Protein AF-A0A932GL85-F1 (afdb_monomer)

Solvent-accessible surface area (backbone atoms only — not comparable to full-atom values): 13018 Å² total; per-residue (Å²): 138,85,81,91,88,81,91,79,77,93,78,80,86,86,80,79,87,75,84,72,85,78,84,83,85,49,62,69,60,26,51,47,44,51,51,22,20,52,46,26,41,51,48,38,70,43,93,70,14,50,62,29,38,40,52,25,47,21,70,72,70,80,44,55,58,66,54,56,54,48,51,32,70,74,68,71,51,52,66,14,53,50,39,41,35,49,25,48,19,59,61,33,73,58,80,43,50,56,68,57,50,47,49,43,45,73,75,69,40,51,72,29,50,44,52,49,51,38,33,75,71,70,60,35,61,81,76,42,55,58,56,27,42,49,49,21,39,45,35,29,53,48,17,51,51,48,50,51,54,56,54,58,60,68,64,74,77,78,84,88,87,85,84,80,90,89,85,87,84,88,79,90,84,86,87,86,83,88,88,84,88,88,88,87,81,88,81,86,86,84,85,89,83,81,81,91,81,86,86,83,87,80,90,79,135

pLDDT: mean 75.99, std 21.66, range [36.88, 97.25]

Secondary structure (DSSP, 8-state):
-----------------------SSSHHHHHHHHHHHHHHHHHTTSTTHHHHHHHHHHHHHT--HHHHHHHHHHH---HHHHHHHHHHHHHTTTSS-HHHHHHHHHTT--HHHHHHHHHHTTSS-GGGHHHHHHHHHHHHHHHHHHHHHHHHHHHTTSSS---------------------------------------------

Nearest PDB structures (foldseek):
  7m5c-assembly4_G  TM=2.472E-01  e=3.581E+00  Homo sapiens
  8snb-assembly1_6Q  TM=1.941E-01  e=4.607E+00  Strongylocentrotus purpuratus

Structure (mmCIF, N/CA/C/O backbone):
data_AF-A0A932GL85-F1
#
_entry.id   AF-A0A932GL85-F1
#
loop_
_atom_site.group_PDB
_atom_site.id
_atom_site.type_symbol
_atom_site.label_atom_id
_atom_site.label_alt_id
_atom_site.label_comp_id
_atom_site.label_asym_id
_atom_site.label_entity_id
_atom_site.label_seq_id
_atom_site.pdbx_PDB_ins_code
_atom_site.Cartn_x
_atom_site.Cartn_y
_atom_site.Cartn_z
_atom_site.occupancy
_atom_site.B_iso_or_equiv
_atom_site.auth_seq_id
_atom_site.auth_comp_id
_atom_site.auth_asym_id
_atom_site.auth_atom_id
_atom_site.pdbx_PDB_model_num
ATOM 1 N N . MET A 1 1 ? 15.268 -30.803 33.661 1.00 39.94 1 MET A N 1
ATOM 2 C CA . MET A 1 1 ? 15.709 -29.953 32.544 1.00 39.94 1 MET A CA 1
ATOM 3 C C . MET A 1 1 ? 14.474 -29.662 31.706 1.00 39.94 1 MET A C 1
ATOM 5 O O . MET A 1 1 ? 13.839 -30.603 31.254 1.00 39.94 1 MET A O 1
ATOM 9 N N . ASP A 1 2 ? 14.116 -28.374 31.688 1.00 42.31 2 ASP A N 1
ATOM 10 C CA . ASP A 1 2 ? 13.272 -27.649 30.721 1.00 42.31 2 ASP A CA 1
ATOM 11 C C . ASP A 1 2 ? 11.727 -27.726 30.787 1.00 42.31 2 ASP A C 1
ATOM 13 O O . ASP A 1 2 ? 11.045 -28.544 30.181 1.00 42.31 2 ASP A O 1
ATOM 17 N N . PHE A 1 3 ? 11.225 -26.787 31.598 1.00 42.12 3 PHE A N 1
ATOM 18 C CA . PHE A 1 3 ? 10.062 -25.896 31.485 1.00 42.12 3 PHE A CA 1
ATOM 19 C C . PHE A 1 3 ? 9.143 -25.930 30.236 1.00 42.12 3 PHE A C 1
ATOM 21 O O . PHE A 1 3 ? 9.565 -25.703 29.112 1.00 42.12 3 PHE A O 1
ATOM 28 N N . PHE A 1 4 ? 7.834 -26.017 30.522 1.00 47.50 4 PHE A N 1
ATOM 29 C CA . PHE A 1 4 ? 6.808 -24.987 30.245 1.00 47.50 4 PHE A CA 1
ATOM 30 C C . PHE A 1 4 ? 6.721 -24.380 28.826 1.00 47.50 4 PHE A C 1
ATOM 32 O O . PHE A 1 4 ? 7.517 -23.521 28.475 1.00 47.50 4 PHE A O 1
ATOM 39 N N . THR A 1 5 ? 5.661 -24.729 28.079 1.00 50.47 5 THR A N 1
ATOM 40 C CA . THR A 1 5 ? 4.716 -23.851 27.328 1.00 50.47 5 THR A CA 1
ATOM 41 C C . THR A 1 5 ? 3.769 -24.799 26.570 1.00 50.47 5 THR A C 1
ATOM 43 O O . THR A 1 5 ? 4.221 -25.639 25.810 1.00 50.47 5 THR A O 1
ATOM 46 N N . GLY A 1 6 ? 2.450 -24.814 26.721 1.00 39.78 6 GLY A N 1
ATOM 47 C CA . GLY A 1 6 ? 1.550 -23.770 27.181 1.00 39.78 6 GLY A CA 1
ATOM 48 C C . GLY A 1 6 ? 0.335 -23.766 26.255 1.00 39.78 6 GLY A C 1
ATOM 49 O O . GLY A 1 6 ? 0.294 -23.047 25.267 1.00 39.78 6 GLY A O 1
ATOM 50 N N . GLN A 1 7 ? -0.625 -24.630 26.572 1.00 48.03 7 GLN A N 1
ATOM 51 C CA . GLN A 1 7 ? -2.064 -24.438 26.401 1.00 48.03 7 GLN A CA 1
ATOM 52 C C . GLN A 1 7 ? -2.508 -23.041 25.925 1.00 48.03 7 GLN A C 1
ATOM 54 O O . GLN A 1 7 ? -2.466 -22.094 26.703 1.00 48.03 7 GLN A O 1
ATOM 59 N N . ARG A 1 8 ? -3.063 -22.963 24.708 1.00 41.88 8 ARG A N 1
ATOM 60 C CA . ARG A 1 8 ? -4.181 -22.072 24.321 1.00 41.88 8 ARG A CA 1
ATOM 61 C C . ARG A 1 8 ? -4.994 -22.801 23.241 1.00 41.88 8 ARG A C 1
ATOM 63 O O . ARG A 1 8 ? -4.632 -22.797 22.076 1.00 41.88 8 ARG A O 1
ATOM 70 N N . MET A 1 9 ? -5.830 -23.755 23.645 1.00 46.12 9 MET A N 1
ATOM 71 C CA . MET A 1 9 ? -7.291 -23.607 23.718 1.00 46.12 9 MET A CA 1
ATOM 72 C C . MET A 1 9 ? -7.954 -23.067 22.443 1.00 46.12 9 MET A C 1
ATOM 74 O O . MET A 1 9 ? -7.866 -21.888 22.117 1.00 46.12 9 MET A O 1
ATOM 78 N N . LEU A 1 10 ? -8.700 -23.979 21.816 1.00 48.03 10 LEU A N 1
ATOM 79 C CA . LEU A 1 10 ? -9.894 -23.746 21.012 1.00 48.03 10 LEU A CA 1
ATOM 80 C C . LEU A 1 10 ? -10.786 -22.639 21.606 1.00 48.03 10 LEU A C 1
ATOM 82 O O . LEU A 1 10 ? -11.272 -22.766 22.727 1.00 48.03 10 LEU A O 1
ATOM 86 N N . ILE A 1 11 ? -11.066 -21.617 20.800 1.00 50.72 11 ILE A N 1
ATOM 87 C CA . ILE A 1 11 ? -12.267 -20.774 20.853 1.00 50.72 11 ILE A CA 1
ATOM 88 C C . ILE A 1 11 ? -12.715 -20.735 19.381 1.00 50.72 11 ILE A C 1
ATOM 90 O O . ILE A 1 11 ? -11.955 -20.295 18.531 1.00 50.72 11 ILE A O 1
ATOM 94 N N . GLY A 1 12 ? -13.826 -21.317 18.938 1.00 38.69 12 GLY A N 1
ATOM 95 C CA . GLY A 1 12 ? -15.117 -21.410 19.599 1.00 38.69 12 GLY A CA 1
ATOM 96 C C . GLY A 1 12 ? -16.019 -20.298 19.070 1.00 38.69 12 GLY A C 1
ATOM 97 O O . GLY A 1 12 ? -16.086 -19.244 19.677 1.00 38.69 12 GLY A O 1
ATOM 98 N N . LEU A 1 13 ? -16.659 -20.574 17.929 1.00 48.88 13 LEU A N 1
ATOM 99 C CA . LEU A 1 13 ? -17.977 -20.104 17.486 1.00 48.88 13 LEU A CA 1
ATOM 100 C C . LEU A 1 13 ? -18.375 -18.627 17.713 1.00 48.88 13 LEU A C 1
ATOM 102 O O . LEU A 1 13 ? -18.638 -18.195 18.830 1.00 48.88 13 LEU A O 1
ATOM 106 N N . GLY A 1 14 ? -18.674 -17.947 16.603 1.00 37.62 14 GLY A N 1
ATOM 107 C CA . GLY A 1 14 ? -19.763 -16.970 16.561 1.00 37.62 14 GLY A CA 1
ATOM 108 C C . GLY A 1 14 ? -19.344 -15.538 16.268 1.00 37.62 14 GLY A C 1
ATOM 109 O O . GLY A 1 14 ? -19.127 -14.749 17.177 1.00 37.62 14 GLY A O 1
ATOM 110 N N . LEU A 1 15 ? -19.385 -15.165 14.990 1.00 39.25 15 LEU A N 1
ATOM 111 C CA . LEU A 1 15 ? -19.810 -13.820 14.615 1.00 39.25 15 LEU A CA 1
ATOM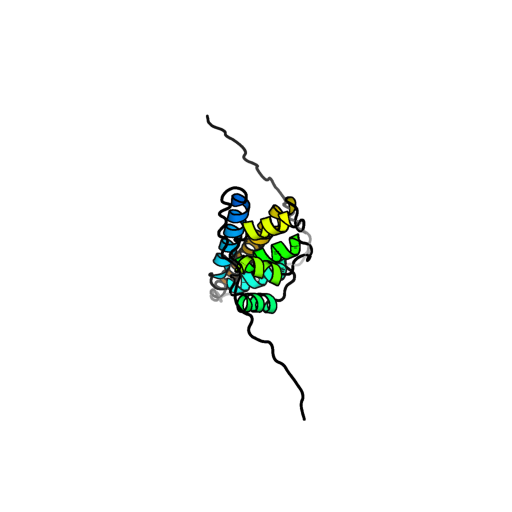 112 C C . LEU A 1 15 ? -20.549 -13.888 13.280 1.00 39.25 15 LEU A C 1
ATOM 114 O O . LEU A 1 15 ? -19.974 -13.930 12.198 1.00 39.25 15 LEU A O 1
ATOM 118 N N . LEU A 1 16 ? -21.862 -14.037 13.448 1.00 36.88 16 LEU A N 1
ATOM 119 C CA . LEU A 1 16 ? -22.942 -13.491 12.640 1.00 36.88 16 LEU A CA 1
ATOM 120 C C . LEU A 1 16 ? -22.466 -12.745 11.382 1.00 36.88 16 LEU A C 1
ATOM 122 O O . LEU A 1 16 ? -21.988 -11.613 11.456 1.00 36.88 16 LEU A O 1
ATOM 126 N N . ALA A 1 17 ? -22.666 -13.370 10.224 1.00 47.00 17 ALA A N 1
ATOM 127 C CA . ALA A 1 17 ? -22.627 -12.691 8.940 1.00 47.00 17 ALA A CA 1
ATOM 128 C C . ALA A 1 17 ? -23.782 -11.679 8.886 1.00 47.00 17 ALA A C 1
ATOM 130 O O . ALA A 1 17 ? -24.873 -11.982 8.407 1.00 47.00 17 ALA A O 1
ATOM 131 N N . LEU A 1 18 ? -23.555 -10.471 9.404 1.00 39.56 18 LEU A N 1
ATOM 132 C CA . LEU A 1 18 ? -24.419 -9.337 9.123 1.00 39.56 18 LEU A CA 1
ATOM 133 C C . LEU A 1 18 ? -23.980 -8.740 7.786 1.00 39.56 18 LEU A C 1
ATOM 135 O O . LEU A 1 18 ? -23.217 -7.780 7.716 1.00 39.56 18 LEU A O 1
ATOM 139 N N . ALA A 1 19 ? -24.471 -9.352 6.710 1.00 48.25 19 ALA A N 1
ATOM 140 C CA . ALA A 1 19 ? -24.487 -8.756 5.386 1.00 48.25 19 ALA A CA 1
ATOM 141 C C . ALA A 1 19 ? -25.456 -7.560 5.397 1.00 48.25 19 ALA A C 1
ATOM 143 O O . ALA A 1 19 ? -26.612 -7.670 4.997 1.00 48.25 19 ALA A O 1
ATOM 144 N N . ALA A 1 20 ? -24.993 -6.413 5.893 1.00 42.03 20 ALA A N 1
ATOM 145 C CA . ALA A 1 20 ? -25.665 -5.139 5.691 1.00 42.03 20 ALA A CA 1
ATOM 146 C C . ALA A 1 20 ? -25.094 -4.496 4.425 1.00 42.03 20 ALA A C 1
ATOM 148 O O . ALA A 1 20 ? -24.015 -3.902 4.420 1.00 42.03 20 ALA A O 1
ATOM 149 N N . ALA A 1 21 ? -25.831 -4.660 3.329 1.00 44.06 21 ALA A N 1
ATOM 150 C CA . ALA A 1 21 ? -25.641 -3.915 2.101 1.00 44.06 21 ALA A CA 1
ATOM 151 C C . ALA A 1 21 ? -25.763 -2.406 2.382 1.00 44.06 21 ALA A C 1
ATOM 153 O O . ALA A 1 21 ? -26.860 -1.864 2.459 1.00 44.06 21 ALA A O 1
ATOM 154 N N . LEU A 1 22 ? -24.625 -1.725 2.508 1.00 43.69 22 LEU A N 1
ATOM 155 C CA . LEU A 1 22 ? -24.514 -0.275 2.348 1.00 43.69 22 LEU A CA 1
ATOM 156 C C . LEU A 1 22 ? -23.859 -0.000 0.993 1.00 43.69 22 LEU A C 1
ATOM 158 O O . LEU A 1 22 ? -22.712 0.429 0.890 1.00 43.69 22 LEU A O 1
ATOM 162 N N . ALA A 1 23 ? -24.603 -0.307 -0.068 1.00 51.81 23 ALA A N 1
ATOM 163 C CA . ALA A 1 23 ? -24.339 0.252 -1.382 1.00 51.81 23 ALA A CA 1
ATOM 164 C C . ALA A 1 23 ? -24.808 1.713 -1.354 1.00 51.81 23 ALA A C 1
ATOM 166 O O . ALA A 1 23 ? -25.998 1.968 -1.185 1.00 51.81 23 ALA A O 1
ATOM 167 N N . GLY A 1 24 ? -23.889 2.674 -1.486 1.00 48.25 24 GLY A N 1
ATOM 168 C CA . GLY A 1 24 ? -24.315 4.037 -1.809 1.00 48.25 24 GLY A CA 1
ATOM 169 C C . GLY A 1 24 ? -23.313 5.177 -1.646 1.00 48.25 24 GLY A C 1
ATOM 170 O O . GLY A 1 24 ? -23.340 6.078 -2.471 1.00 48.25 24 GLY A O 1
ATOM 171 N N . ALA A 1 25 ? -22.424 5.182 -0.645 1.00 45.94 25 ALA A N 1
ATOM 172 C CA . ALA A 1 25 ? -21.720 6.432 -0.287 1.00 45.94 25 ALA A CA 1
ATOM 173 C C . ALA A 1 25 ? -20.177 6.409 -0.375 1.00 45.94 25 ALA A C 1
ATOM 175 O O . ALA A 1 25 ? -19.555 7.464 -0.319 1.00 45.94 25 ALA A O 1
ATOM 176 N N . GLY A 1 26 ? -19.544 5.242 -0.559 1.00 53.00 26 GLY A N 1
ATOM 177 C CA . GLY A 1 26 ? -18.073 5.099 -0.587 1.00 53.00 26 GLY A CA 1
ATOM 178 C C . GLY A 1 26 ? -17.460 4.732 -1.948 1.00 53.00 26 GLY A C 1
ATOM 179 O O . GLY A 1 26 ? -16.270 4.430 -2.027 1.00 53.00 26 GLY A O 1
ATOM 180 N N . GLU A 1 27 ? -18.257 4.708 -3.019 1.00 66.00 27 GLU A N 1
ATOM 181 C CA . GLU A 1 27 ? -17.856 4.142 -4.314 1.00 66.00 27 GLU A CA 1
ATOM 182 C C . GLU A 1 27 ? -16.641 4.781 -5.007 1.00 66.00 27 GLU A C 1
ATOM 184 O O . GLU A 1 27 ? -15.828 4.016 -5.530 1.00 66.00 27 GLU A O 1
ATOM 189 N N . PRO A 1 28 ? -16.453 6.116 -5.054 1.00 80.12 28 PRO A N 1
ATOM 190 C CA . PRO A 1 28 ? -15.341 6.675 -5.819 1.00 80.12 28 PRO A CA 1
ATOM 191 C C . PRO A 1 28 ? -13.996 6.281 -5.205 1.00 80.12 28 PRO A C 1
ATOM 193 O O . PRO A 1 28 ? -13.167 5.694 -5.892 1.00 80.12 28 PRO A O 1
ATOM 196 N N . VAL A 1 29 ? -13.819 6.477 -3.895 1.00 84.25 29 VAL A N 1
ATOM 197 C CA . VAL A 1 29 ? -12.577 6.117 -3.192 1.00 84.25 29 VAL A CA 1
ATOM 198 C C . VAL A 1 29 ? -12.324 4.611 -3.251 1.00 84.25 29 VAL A C 1
ATOM 200 O O . VAL A 1 29 ? -11.200 4.187 -3.508 1.00 84.25 29 VAL A O 1
ATOM 203 N N . ALA A 1 30 ? -13.363 3.785 -3.088 1.00 87.06 30 ALA A N 1
ATOM 204 C CA . ALA A 1 30 ? -13.227 2.335 -3.209 1.00 87.06 30 ALA A CA 1
ATOM 205 C C . ALA A 1 30 ? -12.707 1.918 -4.594 1.00 87.06 30 ALA A C 1
ATOM 207 O O . ALA A 1 30 ? -11.775 1.118 -4.687 1.00 87.06 30 ALA A O 1
ATOM 208 N N . ARG A 1 31 ? -13.282 2.476 -5.668 1.00 89.12 31 ARG A N 1
ATOM 209 C CA . ARG A 1 31 ? -12.850 2.204 -7.045 1.00 89.12 31 ARG A CA 1
ATOM 210 C C . ARG A 1 31 ? -11.438 2.713 -7.299 1.00 89.12 31 ARG A C 1
ATOM 212 O O . ARG A 1 31 ? -10.670 2.035 -7.971 1.00 89.12 31 ARG A O 1
ATOM 219 N N . GLU A 1 32 ? -11.081 3.875 -6.761 1.00 91.81 32 GLU A N 1
ATOM 220 C CA . GLU A 1 32 ? -9.747 4.441 -6.935 1.00 91.81 32 GLU A CA 1
ATOM 221 C C . GLU A 1 32 ? -8.662 3.633 -6.227 1.00 91.81 32 GLU A C 1
ATOM 223 O O . GLU A 1 32 ? -7.619 3.375 -6.830 1.00 91.81 32 GLU A O 1
ATOM 228 N N . LEU A 1 33 ? -8.917 3.190 -4.995 1.00 92.12 33 LEU A N 1
ATOM 229 C CA . LEU A 1 33 ? -8.026 2.285 -4.271 1.00 92.12 33 LEU A CA 1
ATOM 230 C C . LEU A 1 33 ? -7.915 0.949 -5.003 1.00 92.12 33 LEU A C 1
ATOM 232 O O . LEU A 1 33 ? -6.812 0.473 -5.248 1.00 92.12 33 LEU A O 1
ATOM 236 N N . GLN A 1 34 ? -9.037 0.378 -5.443 1.00 92.75 34 GLN A N 1
ATOM 237 C CA . GLN A 1 34 ? -9.024 -0.870 -6.203 1.00 92.75 34 GLN A CA 1
ATOM 238 C C . GLN A 1 34 ? -8.237 -0.741 -7.516 1.00 92.75 34 GLN A C 1
ATOM 240 O O . GLN A 1 34 ? -7.469 -1.638 -7.860 1.00 92.75 34 GLN A O 1
ATOM 245 N N . ALA A 1 35 ? -8.396 0.370 -8.237 1.00 92.56 35 ALA A N 1
ATOM 246 C CA . ALA A 1 35 ? -7.645 0.649 -9.456 1.00 92.56 35 ALA A CA 1
ATOM 247 C C . ALA A 1 35 ? -6.145 0.822 -9.172 1.00 92.56 35 ALA A C 1
ATOM 249 O O . ALA A 1 35 ? -5.319 0.303 -9.920 1.00 92.56 35 ALA A O 1
ATOM 250 N N . ALA A 1 36 ? -5.787 1.497 -8.076 1.00 92.75 36 ALA A N 1
ATOM 251 C CA . ALA A 1 36 ? -4.398 1.634 -7.651 1.00 92.75 36 ALA A CA 1
ATOM 252 C C . ALA A 1 36 ? -3.775 0.270 -7.310 1.00 92.75 36 ALA A C 1
ATOM 254 O O . ALA A 1 36 ? -2.704 -0.052 -7.822 1.00 92.75 36 ALA A O 1
ATOM 255 N N . ALA A 1 37 ? -4.468 -0.573 -6.535 1.00 93.69 37 ALA A N 1
ATOM 256 C CA . ALA A 1 37 ? -4.001 -1.930 -6.249 1.00 93.69 37 ALA A CA 1
ATOM 257 C C . ALA A 1 37 ? -3.851 -2.768 -7.521 1.00 93.69 37 ALA A C 1
ATOM 259 O O . ALA A 1 37 ? -2.850 -3.463 -7.687 1.00 93.69 37 ALA A O 1
ATOM 260 N N . ALA A 1 38 ? -4.818 -2.690 -8.438 1.00 94.56 38 ALA A N 1
ATOM 261 C CA . ALA A 1 38 ? -4.747 -3.400 -9.708 1.00 94.56 38 ALA A CA 1
ATOM 262 C C . ALA A 1 38 ? -3.524 -2.972 -10.534 1.00 94.56 38 ALA A C 1
ATOM 264 O O . ALA A 1 38 ? -2.846 -3.838 -11.079 1.00 94.56 38 ALA A O 1
ATOM 265 N N . ALA A 1 39 ? -3.203 -1.675 -10.574 1.00 93.00 39 ALA A N 1
ATOM 266 C CA . ALA A 1 39 ? -2.028 -1.161 -11.277 1.00 93.00 39 ALA A CA 1
ATOM 267 C C . ALA A 1 39 ? -0.712 -1.678 -10.670 1.00 93.00 39 ALA A C 1
ATOM 269 O O . ALA A 1 39 ? 0.154 -2.154 -11.401 1.00 93.00 39 ALA A O 1
ATOM 270 N N . VAL A 1 40 ? -0.577 -1.666 -9.339 1.00 93.56 40 VAL A N 1
ATOM 271 C CA . VAL A 1 40 ? 0.604 -2.228 -8.65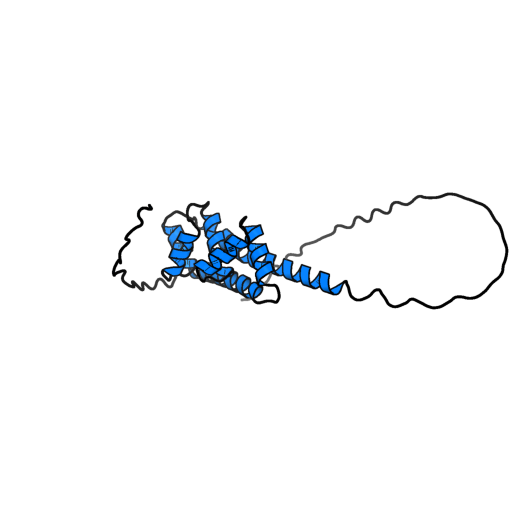2 1.00 93.56 40 VAL A CA 1
ATOM 272 C C . VAL A 1 40 ? 0.721 -3.735 -8.904 1.00 93.56 40 VAL A C 1
ATOM 274 O O . VAL A 1 40 ? 1.792 -4.243 -9.233 1.00 93.56 40 VAL A O 1
ATOM 277 N N . ASN A 1 41 ? -0.389 -4.468 -8.793 1.00 94.62 41 ASN A N 1
ATOM 278 C CA . ASN A 1 41 ? -0.409 -5.905 -9.055 1.00 94.62 41 ASN A CA 1
ATOM 279 C C . ASN A 1 41 ? -0.089 -6.223 -10.519 1.00 94.62 41 ASN A C 1
ATOM 281 O O . ASN A 1 41 ? 0.539 -7.245 -10.790 1.00 94.62 41 ASN A O 1
ATOM 285 N N . GLN A 1 42 ? -0.495 -5.372 -11.460 1.00 93.12 42 GLN A N 1
ATOM 286 C CA . GLN A 1 42 ? -0.139 -5.522 -12.864 1.00 93.12 42 GLN A CA 1
ATOM 287 C C . GLN A 1 42 ? 1.365 -5.351 -13.076 1.00 93.12 42 GLN A C 1
ATOM 289 O O . GLN A 1 42 ? 1.968 -6.220 -13.696 1.00 93.12 42 GLN A O 1
ATOM 294 N N . GLU A 1 43 ? 1.973 -4.324 -12.482 1.00 91.88 43 GLU A N 1
ATOM 295 C CA . GLU A 1 43 ? 3.423 -4.120 -12.545 1.00 91.88 43 GLU A CA 1
ATOM 296 C C . GLU A 1 43 ? 4.191 -5.329 -11.990 1.00 91.88 43 GLU A C 1
ATOM 298 O O . GLU A 1 43 ? 5.181 -5.768 -12.565 1.00 91.88 43 GLU A O 1
ATOM 303 N N . SER A 1 44 ? 3.682 -5.957 -10.924 1.00 93.19 44 SER A N 1
ATOM 304 C CA . SER A 1 44 ? 4.305 -7.158 -10.350 1.00 93.19 44 SER A CA 1
ATOM 305 C C . SER A 1 44 ? 4.256 -8.400 -11.251 1.00 93.19 44 SER A C 1
ATOM 307 O O . SER A 1 44 ? 4.938 -9.381 -10.970 1.00 93.19 44 SER A O 1
ATOM 309 N N . ARG A 1 45 ? 3.446 -8.404 -12.316 1.00 93.25 45 ARG A N 1
ATOM 310 C CA . ARG A 1 45 ? 3.330 -9.545 -13.241 1.00 93.25 45 ARG A CA 1
ATOM 311 C C . ARG A 1 45 ? 4.324 -9.478 -14.394 1.00 93.25 45 ARG A C 1
ATOM 313 O O . ARG A 1 45 ? 4.498 -10.481 -15.086 1.00 93.25 45 ARG A O 1
ATOM 320 N N . ASP A 1 46 ? 4.967 -8.335 -14.600 1.00 90.25 46 ASP A N 1
ATOM 321 C CA . ASP A 1 46 ? 5.953 -8.175 -15.659 1.00 90.25 46 ASP A CA 1
ATOM 322 C C . ASP A 1 46 ? 7.287 -8.861 -15.314 1.00 90.25 46 ASP A C 1
ATOM 324 O O . ASP A 1 46 ? 7.589 -9.109 -14.142 1.00 90.25 46 ASP A O 1
ATOM 328 N N . PRO A 1 47 ? 8.135 -9.173 -16.312 1.00 87.19 47 PRO A N 1
ATOM 329 C CA . PRO A 1 47 ? 9.464 -9.725 -16.061 1.00 87.19 47 PRO A CA 1
ATOM 330 C C . PRO A 1 47 ? 10.316 -8.781 -15.199 1.00 87.19 47 PRO A C 1
ATOM 332 O O . PRO A 1 47 ? 10.606 -7.659 -15.603 1.00 87.19 47 PRO A O 1
ATOM 335 N N . GLY A 1 48 ? 10.724 -9.236 -14.010 1.00 89.06 48 GLY A N 1
ATOM 336 C CA . GLY A 1 48 ? 11.415 -8.397 -13.014 1.00 89.06 48 GLY A CA 1
ATOM 337 C C . GLY A 1 48 ? 10.489 -7.474 -12.206 1.00 89.06 48 GLY A C 1
ATOM 338 O O . GLY A 1 48 ? 10.932 -6.842 -11.248 1.00 89.06 48 GLY A O 1
ATOM 339 N N . GLY A 1 49 ? 9.197 -7.461 -12.535 1.00 90.75 49 GLY A N 1
ATOM 340 C CA . GLY A 1 49 ? 8.144 -6.675 -11.902 1.00 90.75 49 GLY A CA 1
ATOM 341 C C . GLY A 1 49 ? 8.062 -6.817 -10.382 1.00 90.75 49 GLY A C 1
ATOM 342 O O . GLY A 1 49 ? 8.047 -5.789 -9.705 1.00 90.75 49 GLY A O 1
ATOM 343 N N . PRO A 1 50 ? 8.085 -8.037 -9.797 1.00 94.31 50 PRO A N 1
ATOM 344 C CA . PRO A 1 50 ? 8.038 -8.190 -8.343 1.00 94.31 50 PRO A CA 1
ATOM 345 C C . PRO A 1 50 ? 9.160 -7.421 -7.639 1.00 94.31 50 PRO A C 1
ATOM 347 O O . PRO A 1 50 ? 8.906 -6.683 -6.693 1.00 94.31 50 PRO A O 1
ATOM 350 N N . SER A 1 51 ? 10.392 -7.504 -8.150 1.00 95.25 51 SER A N 1
ATOM 351 C CA . SER A 1 51 ? 11.543 -6.803 -7.572 1.00 95.25 51 SER A CA 1
ATOM 352 C C . SER A 1 51 ? 11.415 -5.283 -7.681 1.00 95.25 51 SER A C 1
ATOM 354 O O . SER A 1 51 ? 11.775 -4.573 -6.743 1.00 95.25 51 SER A O 1
ATOM 356 N N . HIS A 1 52 ? 10.879 -4.764 -8.789 1.00 95.19 52 HIS A N 1
ATOM 357 C CA . HIS A 1 52 ? 10.620 -3.330 -8.943 1.00 95.19 52 HIS A CA 1
ATOM 358 C C . HIS A 1 52 ? 9.533 -2.836 -7.987 1.00 95.19 52 HIS A C 1
ATOM 360 O O . HIS A 1 52 ? 9.701 -1.788 -7.367 1.00 95.19 52 HIS A O 1
ATOM 366 N N . VAL A 1 53 ? 8.460 -3.608 -7.808 1.00 95.69 53 VAL A N 1
ATOM 367 C CA . VAL A 1 53 ? 7.377 -3.267 -6.879 1.00 95.69 53 VAL A CA 1
ATOM 368 C C . VAL A 1 53 ? 7.847 -3.312 -5.427 1.00 95.69 53 VAL A C 1
ATOM 370 O O . VAL A 1 53 ? 7.576 -2.374 -4.684 1.00 95.69 53 VAL A O 1
ATOM 373 N N . VAL A 1 54 ? 8.612 -4.331 -5.027 1.00 96.81 54 VAL A N 1
ATOM 374 C CA . VAL A 1 54 ? 9.216 -4.402 -3.685 1.00 96.81 54 VAL A CA 1
ATOM 375 C C . VAL A 1 54 ? 10.163 -3.229 -3.448 1.00 96.81 54 VAL A C 1
ATOM 377 O O . VAL A 1 54 ? 10.103 -2.601 -2.397 1.00 96.81 54 VAL A O 1
ATOM 380 N N . THR A 1 55 ? 10.992 -2.881 -4.436 1.00 96.12 55 THR A N 1
ATOM 381 C CA . THR A 1 55 ? 11.893 -1.720 -4.341 1.00 96.12 55 THR A CA 1
ATOM 382 C C . THR A 1 55 ? 11.107 -0.416 -4.186 1.00 96.12 55 THR A C 1
ATOM 384 O O . THR A 1 55 ? 11.472 0.431 -3.374 1.00 96.12 55 THR A O 1
ATOM 387 N N . ALA A 1 56 ? 10.010 -0.254 -4.932 1.00 95.38 56 ALA A N 1
ATOM 388 C CA . ALA A 1 56 ? 9.143 0.915 -4.831 1.00 95.38 56 ALA A CA 1
ATOM 389 C C . ALA A 1 56 ? 8.455 1.008 -3.461 1.00 95.38 56 ALA A C 1
ATOM 391 O O . ALA A 1 56 ? 8.456 2.075 -2.856 1.00 95.38 56 ALA A O 1
ATOM 392 N N . LEU A 1 57 ? 7.905 -0.102 -2.959 1.00 95.69 57 LEU A N 1
ATOM 393 C CA . LEU A 1 57 ? 7.290 -0.184 -1.632 1.00 95.69 57 LEU A CA 1
ATOM 394 C C . LEU A 1 57 ? 8.297 0.147 -0.526 1.00 95.69 57 LEU A C 1
ATOM 396 O O . LEU A 1 57 ? 8.010 0.978 0.329 1.00 95.69 57 LEU A O 1
ATOM 400 N N . ALA A 1 58 ? 9.485 -0.456 -0.585 1.00 96.25 58 ALA A N 1
ATOM 401 C CA . ALA A 1 58 ? 10.557 -0.219 0.374 1.00 96.25 58 ALA A CA 1
ATOM 402 C C . ALA A 1 58 ? 10.943 1.264 0.429 1.00 96.25 58 ALA A C 1
ATOM 404 O O . ALA A 1 58 ? 11.032 1.844 1.505 1.00 96.25 58 ALA A O 1
ATOM 405 N N . ALA A 1 59 ? 11.109 1.893 -0.738 1.00 95.00 59 ALA A N 1
ATOM 406 C CA . ALA A 1 59 ? 11.491 3.297 -0.832 1.00 95.00 59 ALA A CA 1
ATOM 407 C C . ALA A 1 59 ? 10.384 4.269 -0.393 1.00 95.00 59 ALA A C 1
ATOM 409 O O . ALA A 1 59 ? 10.690 5.356 0.089 1.00 95.00 59 ALA A O 1
ATOM 410 N N . LEU A 1 60 ? 9.111 3.922 -0.606 1.00 94.81 60 LEU A N 1
ATOM 411 C CA . LEU A 1 60 ? 7.990 4.816 -0.309 1.00 94.81 60 LEU A CA 1
ATOM 412 C C . LEU A 1 60 ? 7.545 4.772 1.149 1.00 94.81 60 LEU A C 1
ATOM 414 O O . LEU A 1 60 ? 7.131 5.810 1.648 1.00 94.81 60 LEU A O 1
ATOM 418 N N . PHE A 1 61 ? 7.631 3.607 1.790 1.00 94.62 61 PHE A N 1
ATOM 419 C CA . PHE A 1 61 ? 7.123 3.377 3.147 1.00 94.62 61 PHE A CA 1
ATOM 420 C C . PHE A 1 61 ? 8.239 3.146 4.179 1.00 94.62 61 PHE A C 1
ATOM 422 O O . PHE A 1 61 ? 7.960 2.756 5.309 1.00 94.62 61 PHE A O 1
ATOM 429 N N . ASP A 1 62 ? 9.504 3.340 3.784 1.00 94.75 62 ASP A N 1
ATOM 430 C CA . ASP A 1 62 ? 10.695 3.089 4.613 1.00 94.75 62 ASP A CA 1
ATOM 431 C C . ASP A 1 62 ? 10.728 1.661 5.200 1.00 94.75 62 ASP A C 1
ATOM 433 O O . ASP A 1 62 ? 11.018 1.427 6.373 1.00 94.75 62 ASP A O 1
ATOM 437 N N . LEU A 1 63 ? 10.391 0.672 4.363 1.00 93.38 63 LEU A N 1
ATOM 438 C CA . LEU A 1 63 ? 10.299 -0.740 4.746 1.00 93.38 63 LEU A CA 1
ATOM 439 C C . LEU A 1 63 ? 11.456 -1.563 4.180 1.00 93.38 63 LEU A C 1
ATOM 441 O O . LEU A 1 63 ? 11.955 -1.319 3.082 1.00 93.38 63 LEU A O 1
ATOM 445 N N . GLY A 1 64 ? 11.828 -2.629 4.888 1.00 94.88 64 GLY A N 1
ATOM 446 C CA . GLY A 1 64 ? 12.717 -3.654 4.349 1.00 94.88 64 GLY A CA 1
ATOM 447 C C . GLY A 1 64 ? 12.021 -4.514 3.288 1.00 94.88 64 GLY A C 1
ATOM 448 O O . GLY A 1 64 ? 10.863 -4.898 3.449 1.00 94.88 64 GLY A O 1
ATOM 449 N N . ALA A 1 65 ? 12.747 -4.894 2.233 1.00 94.50 65 ALA A N 1
ATOM 450 C CA . ALA A 1 65 ? 12.250 -5.832 1.219 1.00 94.50 65 ALA A CA 1
ATOM 451 C C . ALA A 1 65 ? 11.805 -7.176 1.830 1.00 94.50 65 ALA A C 1
ATOM 453 O O . ALA A 1 65 ? 10.785 -7.733 1.433 1.00 94.50 65 ALA A O 1
ATOM 454 N N . GLU A 1 66 ? 12.539 -7.663 2.836 1.00 95.31 66 GLU A N 1
ATOM 455 C CA . GLU A 1 66 ? 12.178 -8.867 3.590 1.00 95.31 66 GLU A CA 1
ATOM 456 C C . GLU A 1 66 ? 10.843 -8.699 4.328 1.00 95.31 66 GLU A C 1
ATOM 458 O O . GLU A 1 66 ? 10.012 -9.605 4.307 1.00 95.31 66 GLU A O 1
ATOM 463 N N . THR A 1 67 ? 10.601 -7.528 4.928 1.00 96.00 67 THR A N 1
ATOM 464 C CA . THR A 1 67 ? 9.338 -7.218 5.608 1.00 96.00 67 THR A CA 1
ATOM 465 C C . THR A 1 67 ? 8.167 -7.306 4.639 1.00 96.00 67 THR A C 1
ATOM 467 O O . THR A 1 67 ? 7.184 -7.971 4.9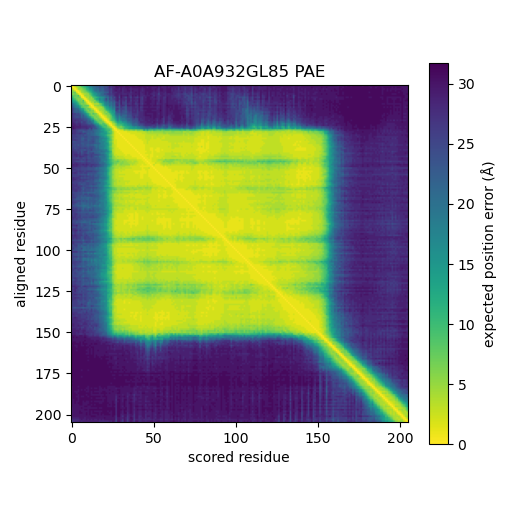43 1.00 96.00 67 THR A O 1
ATOM 470 N N . ILE A 1 68 ? 8.294 -6.717 3.448 1.00 95.88 68 ILE A N 1
ATOM 471 C CA . ILE A 1 68 ? 7.237 -6.723 2.425 1.00 95.88 68 ILE A CA 1
ATOM 472 C C . ILE A 1 68 ? 6.911 -8.153 1.971 1.00 95.88 68 ILE A C 1
ATOM 474 O O . ILE A 1 68 ? 5.742 -8.528 1.874 1.00 95.88 68 ILE A O 1
ATOM 478 N N . GLU A 1 69 ? 7.930 -8.973 1.708 1.00 94.94 69 GLU A N 1
ATOM 479 C CA . GLU A 1 69 ? 7.727 -10.369 1.300 1.00 94.94 69 GLU A CA 1
ATOM 480 C C . GLU A 1 69 ? 7.148 -11.222 2.437 1.00 94.94 69 GLU A C 1
ATOM 482 O O . GLU A 1 69 ? 6.269 -12.057 2.208 1.00 94.94 69 GLU A O 1
ATOM 487 N N . SER A 1 70 ? 7.584 -10.981 3.676 1.00 95.00 70 SER A N 1
ATOM 488 C CA . SER A 1 70 ? 7.046 -11.638 4.869 1.00 95.00 70 SER A CA 1
ATOM 489 C C . SER A 1 70 ? 5.576 -11.282 5.094 1.00 95.00 70 SER A C 1
ATOM 491 O O . SER A 1 70 ? 4.742 -12.169 5.275 1.00 95.00 70 SER A O 1
ATOM 493 N N . GLU A 1 71 ? 5.216 -10.002 4.992 1.00 96.19 71 GLU A N 1
ATOM 494 C CA . GLU A 1 71 ? 3.831 -9.534 5.074 1.00 96.19 71 GLU A CA 1
ATOM 495 C C . GLU A 1 71 ? 2.968 -10.153 3.977 1.00 96.19 71 GLU A C 1
ATOM 497 O O . GLU A 1 71 ? 1.856 -10.615 4.242 1.00 96.19 71 GLU A O 1
ATOM 502 N N . ARG A 1 72 ? 3.488 -10.233 2.751 1.00 95.75 72 ARG A N 1
ATOM 503 C CA . ARG A 1 72 ? 2.811 -10.893 1.635 1.00 95.75 72 ARG A CA 1
ATOM 504 C C . ARG A 1 72 ? 2.543 -12.366 1.924 1.00 95.75 72 ARG A C 1
ATOM 506 O O . ARG A 1 72 ? 1.413 -12.829 1.760 1.00 95.75 72 ARG A O 1
ATOM 513 N N . ALA A 1 73 ? 3.561 -13.092 2.375 1.00 95.44 73 ALA A N 1
ATOM 514 C CA . ALA A 1 73 ? 3.452 -14.507 2.704 1.00 95.44 73 ALA A CA 1
ATOM 515 C C . ALA A 1 73 ? 2.498 -14.758 3.884 1.00 95.44 73 ALA A C 1
ATOM 517 O O . ALA A 1 73 ? 1.703 -15.694 3.839 1.00 95.44 73 ALA A O 1
ATOM 518 N N . ALA A 1 74 ? 2.541 -13.907 4.912 1.00 94.75 74 ALA A N 1
ATOM 519 C CA . ALA A 1 74 ? 1.729 -14.044 6.117 1.00 94.75 74 ALA A CA 1
ATOM 520 C C . ALA A 1 74 ? 0.250 -13.703 5.887 1.00 94.75 74 ALA A C 1
ATOM 522 O O . ALA A 1 74 ? -0.629 -14.298 6.509 1.00 94.75 74 ALA A O 1
ATOM 523 N N . THR A 1 75 ? -0.038 -12.739 5.011 1.00 95.38 75 THR A N 1
ATOM 524 C CA . THR A 1 75 ? -1.402 -12.221 4.813 1.00 95.38 75 THR A CA 1
ATOM 525 C C . THR A 1 75 ? -2.102 -12.786 3.583 1.00 95.38 75 THR A C 1
ATOM 527 O O . THR A 1 75 ? -3.331 -12.724 3.502 1.00 95.38 75 THR A O 1
ATOM 530 N N . GLY A 1 76 ? -1.341 -13.313 2.618 1.00 94.75 76 GLY A N 1
ATOM 531 C CA . GLY A 1 76 ? -1.849 -13.760 1.320 1.00 94.75 76 GLY A CA 1
ATOM 532 C C . GLY A 1 76 ? -2.296 -12.620 0.396 1.00 94.75 76 GLY A C 1
ATOM 533 O O . GLY A 1 76 ? -2.923 -12.882 -0.630 1.00 94.75 76 GLY A O 1
ATOM 534 N N . LEU A 1 77 ? -2.010 -11.364 0.750 1.00 94.44 77 LEU A N 1
ATOM 535 C CA . LEU A 1 77 ? -2.386 -10.191 -0.036 1.00 94.44 77 LEU A CA 1
ATOM 536 C C . LEU A 1 77 ? -1.487 -10.003 -1.269 1.00 94.44 77 LEU A C 1
ATOM 538 O O . LEU A 1 77 ? -0.342 -10.444 -1.306 1.00 94.44 77 LEU A O 1
ATOM 542 N N . GLY A 1 78 ? -2.007 -9.328 -2.298 1.00 95.62 78 GLY A N 1
ATOM 543 C CA . GLY A 1 78 ? -1.203 -8.838 -3.420 1.00 95.62 78 GLY A CA 1
ATOM 544 C C . GLY A 1 78 ? -0.327 -7.641 -3.031 1.00 95.62 78 GLY A C 1
ATOM 545 O O . GLY A 1 78 ? -0.522 -7.021 -1.987 1.00 95.62 78 GLY A O 1
ATOM 546 N N . PHE A 1 79 ? 0.623 -7.271 -3.893 1.00 95.88 79 PHE A N 1
ATOM 547 C CA . PHE A 1 79 ? 1.458 -6.088 -3.658 1.00 95.88 79 PHE A CA 1
ATOM 548 C C . PHE A 1 79 ? 0.646 -4.788 -3.647 1.00 95.88 79 PHE A C 1
ATOM 550 O O . PHE A 1 79 ? 0.969 -3.866 -2.904 1.00 95.88 79 PHE A O 1
ATOM 557 N N . GLY A 1 80 ? -0.423 -4.708 -4.443 1.00 95.50 80 GLY A N 1
ATOM 558 C CA . GLY A 1 80 ? -1.317 -3.553 -4.450 1.00 95.50 80 GLY A CA 1
ATOM 559 C C . GLY A 1 80 ? -2.067 -3.377 -3.135 1.00 95.50 80 GLY A C 1
ATOM 560 O O . GLY A 1 80 ? -2.198 -2.271 -2.623 1.00 95.50 80 GLY A O 1
ATOM 561 N N . GLU A 1 81 ? -2.520 -4.478 -2.559 1.00 96.75 81 GLU A N 1
ATOM 562 C CA . GLU A 1 81 ? -3.172 -4.539 -1.260 1.00 96.75 81 GLU A CA 1
ATOM 563 C C . GLU A 1 81 ? -2.218 -4.175 -0.120 1.00 96.75 81 GLU A C 1
ATOM 565 O O . GLU A 1 81 ? -2.605 -3.428 0.777 1.00 96.75 81 GLU A O 1
ATOM 570 N N . ILE A 1 82 ? -0.964 -4.630 -0.188 1.00 97.25 82 ILE A N 1
ATOM 571 C CA . ILE A 1 82 ? 0.097 -4.216 0.741 1.00 97.25 82 ILE A CA 1
ATOM 572 C C . ILE A 1 82 ? 0.354 -2.707 0.626 1.00 97.25 82 ILE A C 1
ATOM 574 O O . ILE A 1 82 ? 0.415 -2.023 1.646 1.00 97.25 82 ILE A O 1
ATOM 578 N N . ALA A 1 83 ? 0.418 -2.166 -0.597 1.00 97.19 83 ALA A N 1
ATOM 579 C CA . ALA A 1 83 ? 0.595 -0.731 -0.826 1.00 97.19 83 ALA A CA 1
ATOM 580 C C . ALA A 1 83 ? -0.535 0.103 -0.199 1.00 97.19 83 ALA A C 1
ATOM 582 O O . ALA A 1 83 ? -0.274 1.123 0.433 1.00 97.19 83 ALA A O 1
ATOM 583 N N . ILE A 1 84 ? -1.794 -0.330 -0.349 1.00 97.25 84 ILE A N 1
ATOM 584 C CA . ILE A 1 84 ? -2.939 0.361 0.263 1.00 97.25 84 ILE A CA 1
ATOM 585 C C . ILE A 1 84 ? -2.876 0.272 1.785 1.00 97.25 84 ILE A C 1
ATOM 587 O O . ILE A 1 84 ? -3.122 1.270 2.456 1.00 97.25 84 ILE A O 1
ATOM 591 N N . ALA A 1 85 ? -2.561 -0.901 2.338 1.00 97.12 85 ALA A N 1
ATOM 592 C CA . ALA A 1 85 ? -2.504 -1.080 3.781 1.00 97.12 85 ALA A CA 1
ATOM 593 C C . ALA A 1 85 ? -1.470 -0.144 4.425 1.00 97.12 85 ALA A C 1
ATOM 595 O O . ALA A 1 85 ? -1.806 0.546 5.385 1.00 97.12 85 ALA A O 1
ATOM 596 N N . HIS A 1 86 ? -0.263 -0.042 3.860 1.00 97.19 86 HIS A N 1
ATOM 597 C CA . HIS A 1 86 ? 0.758 0.890 4.356 1.00 97.19 86 HIS A CA 1
ATOM 598 C C . HIS A 1 86 ? 0.394 2.358 4.131 1.00 97.19 86 HIS A C 1
ATOM 600 O O . HIS A 1 86 ? 0.581 3.166 5.037 1.00 97.19 86 HIS A O 1
ATOM 606 N N . ALA A 1 87 ? -0.234 2.702 3.003 1.00 96.25 87 ALA A N 1
ATOM 607 C CA . ALA A 1 87 ? -0.753 4.055 2.788 1.00 96.25 87 ALA A CA 1
ATOM 608 C C . ALA A 1 87 ? -1.801 4.454 3.843 1.00 96.25 87 ALA A C 1
ATOM 610 O O . ALA A 1 87 ? -1.828 5.594 4.301 1.00 96.25 87 ALA A O 1
ATOM 611 N N . ILE A 1 88 ? -2.651 3.515 4.274 1.00 95.50 88 ILE A N 1
ATOM 612 C CA . ILE A 1 88 ? -3.593 3.744 5.378 1.00 95.50 88 ILE A CA 1
ATOM 613 C C . ILE A 1 88 ? -2.839 3.927 6.701 1.00 95.50 88 ILE A C 1
ATOM 615 O O . ILE A 1 88 ? -3.157 4.847 7.449 1.00 95.50 88 ILE A O 1
ATOM 619 N N . VAL A 1 89 ? -1.843 3.086 6.995 1.00 95.56 89 VAL A N 1
ATOM 620 C CA . VAL A 1 89 ? -1.036 3.191 8.225 1.00 95.56 89 VAL A CA 1
ATOM 621 C C . VAL A 1 89 ? -0.367 4.563 8.327 1.00 95.56 89 VAL A C 1
ATOM 623 O O . VAL A 1 89 ? -0.525 5.231 9.352 1.00 95.56 89 VAL A O 1
ATOM 626 N N . GLU A 1 90 ? 0.299 5.025 7.265 1.00 94.31 90 GLU A N 1
ATOM 627 C CA . GLU A 1 90 ? 0.921 6.353 7.230 1.00 94.31 90 GLU A CA 1
ATOM 628 C C . GLU A 1 90 ? -0.104 7.480 7.366 1.00 94.31 90 GLU A C 1
ATOM 630 O O . GLU A 1 90 ? 0.099 8.404 8.153 1.00 94.31 90 GLU A O 1
ATOM 635 N N . ALA A 1 91 ? -1.235 7.385 6.663 1.00 92.06 91 ALA A N 1
ATOM 636 C CA . ALA A 1 91 ? -2.299 8.382 6.746 1.00 92.06 91 ALA A CA 1
ATOM 637 C C . ALA A 1 91 ? -2.930 8.473 8.143 1.00 92.06 91 ALA A C 1
ATOM 639 O O . ALA A 1 91 ? -3.399 9.535 8.535 1.00 92.06 91 ALA A O 1
ATOM 640 N N . THR A 1 92 ? -2.921 7.380 8.911 1.00 90.44 92 THR A N 1
ATOM 641 C CA . THR A 1 92 ? -3.372 7.374 10.313 1.00 90.44 92 THR A CA 1
ATOM 642 C C . THR A 1 92 ? -2.300 7.870 11.291 1.00 90.44 92 THR A C 1
ATOM 644 O O . THR A 1 92 ? -2.521 7.850 12.501 1.00 90.44 92 THR A O 1
ATOM 647 N N . GLY A 1 93 ? -1.104 8.230 10.809 1.00 89.25 93 GLY A N 1
ATOM 648 C CA . GLY A 1 93 ? 0.041 8.566 11.658 1.00 89.25 93 GLY A CA 1
ATOM 649 C C . GLY A 1 93 ? 0.468 7.417 12.580 1.00 89.25 93 GLY A C 1
ATOM 650 O O . GLY A 1 93 ? 0.964 7.661 13.677 1.00 89.25 93 GLY A O 1
ATOM 651 N N . GLY A 1 94 ? 0.218 6.163 12.181 1.00 88.12 94 GLY A N 1
ATOM 652 C CA . GLY A 1 94 ? 0.482 4.975 12.998 1.00 88.12 94 GLY A CA 1
ATOM 653 C C . GLY A 1 94 ? -0.576 4.659 14.064 1.00 88.12 94 GLY A C 1
ATOM 654 O O . GLY A 1 94 ? -0.391 3.717 14.835 1.00 88.12 94 GLY A O 1
ATOM 655 N N . ALA A 1 95 ? -1.705 5.380 14.112 1.00 89.50 95 ALA A N 1
ATOM 656 C CA . ALA A 1 95 ? -2.816 5.058 15.017 1.00 89.50 95 ALA A CA 1
ATOM 657 C C . ALA A 1 95 ? -3.472 3.695 14.708 1.00 89.50 95 ALA A C 1
ATOM 659 O O . ALA A 1 95 ? -4.142 3.098 15.563 1.00 89.50 95 ALA A O 1
ATOM 660 N N . ARG A 1 96 ? -3.278 3.185 13.486 1.00 92.62 96 ARG A N 1
ATOM 661 C CA . ARG A 1 96 ? -3.594 1.809 13.099 1.00 92.62 96 ARG A CA 1
ATOM 662 C C . ARG A 1 96 ? -2.343 1.112 12.601 1.00 92.62 96 ARG A C 1
ATOM 664 O O . ARG A 1 96 ? -1.579 1.667 11.820 1.00 92.62 96 ARG A O 1
ATOM 671 N N . THR A 1 97 ? -2.154 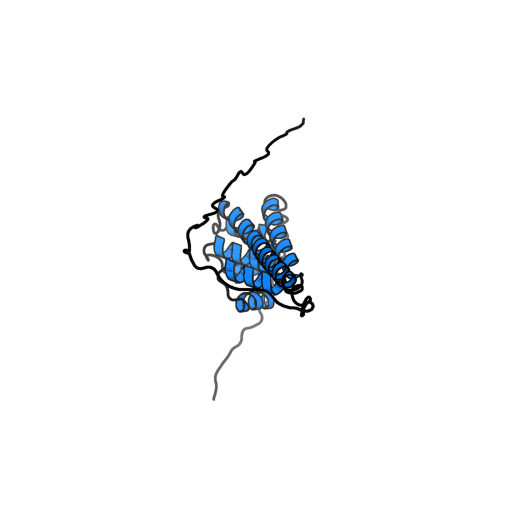-0.127 13.037 1.00 95.38 97 THR A N 1
ATOM 672 C CA . THR A 1 97 ? -1.054 -0.968 12.561 1.00 95.38 97 THR A CA 1
ATOM 673 C C . THR A 1 97 ? -1.430 -1.664 11.258 1.00 95.38 97 THR A C 1
ATOM 675 O O . THR A 1 97 ? -2.609 -1.907 10.990 1.00 95.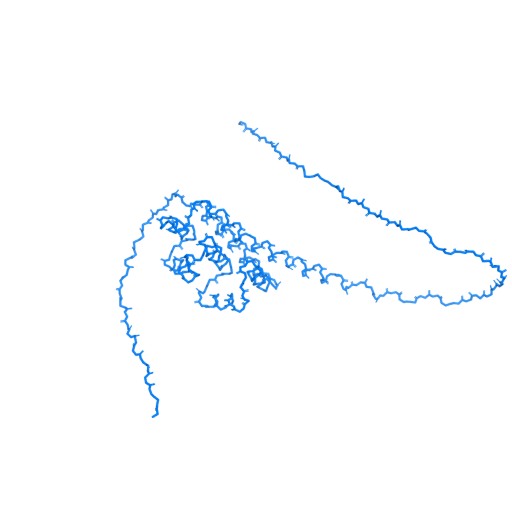38 97 THR A O 1
ATOM 678 N N . PHE A 1 98 ? -0.425 -2.070 10.477 1.00 95.69 98 PHE A N 1
ATOM 679 C CA . PHE A 1 98 ? -0.632 -2.858 9.259 1.00 95.69 98 PHE A CA 1
ATOM 680 C C . PHE A 1 98 ? -1.524 -4.083 9.518 1.00 95.69 98 PHE A C 1
ATOM 682 O O . PHE A 1 98 ? -2.502 -4.306 8.813 1.00 95.69 98 PHE A O 1
ATOM 689 N N . GLN A 1 99 ? -1.263 -4.824 10.600 1.00 96.06 99 GLN A N 1
ATOM 690 C CA . GLN A 1 99 ? -2.047 -6.007 10.967 1.00 96.06 99 GLN A CA 1
ATOM 691 C C . GLN A 1 99 ? -3.513 -5.680 11.285 1.00 96.06 99 GLN A C 1
ATOM 693 O O . GLN A 1 99 ? -4.401 -6.446 10.921 1.00 96.06 99 GLN A O 1
ATOM 698 N N . GLN A 1 100 ? -3.795 -4.535 11.918 1.00 95.75 100 GLN A N 1
ATOM 699 C CA . GLN A 1 100 ? -5.174 -4.098 12.166 1.00 95.75 100 GLN A CA 1
ATOM 700 C C . GLN A 1 100 ? -5.896 -3.772 10.856 1.00 95.75 100 GLN A C 1
ATOM 702 O O . GLN A 1 100 ? -7.025 -4.212 10.650 1.00 95.75 100 GLN A O 1
ATOM 707 N N . VAL A 1 101 ? -5.229 -3.062 9.944 1.00 96.25 101 VAL A N 1
ATOM 708 C CA . VAL A 1 101 ? -5.779 -2.731 8.622 1.00 96.25 101 VAL A CA 1
ATOM 709 C C . VAL A 1 101 ? -6.037 -4.002 7.801 1.00 96.25 101 VAL A C 1
ATOM 711 O O . VAL A 1 101 ? -7.102 -4.156 7.200 1.00 96.25 101 VAL A O 1
ATOM 714 N N . VAL A 1 102 ? -5.107 -4.959 7.824 1.00 96.94 102 VAL A N 1
ATOM 715 C CA . VAL A 1 102 ? -5.265 -6.258 7.156 1.00 96.94 102 VAL A CA 1
ATOM 716 C C . VAL A 1 102 ? -6.403 -7.071 7.768 1.00 96.94 102 VAL A C 1
ATOM 718 O O . VAL A 1 102 ? -7.203 -7.635 7.023 1.00 96.94 102 VAL A O 1
ATOM 721 N N . ALA A 1 103 ? -6.540 -7.094 9.094 1.00 95.75 103 ALA A N 1
ATOM 722 C CA . ALA A 1 103 ? -7.647 -7.780 9.754 1.00 95.75 103 ALA A CA 1
ATOM 723 C C . ALA A 1 103 ? -9.008 -7.213 9.314 1.00 95.75 103 ALA A C 1
ATOM 725 O O . ALA A 1 103 ? -9.935 -7.975 9.039 1.00 95.75 103 ALA A O 1
ATOM 726 N N . MET A 1 104 ? -9.116 -5.888 9.152 1.00 94.56 104 MET A N 1
ATOM 727 C CA . MET A 1 104 ? -10.317 -5.255 8.594 1.00 94.56 104 MET A CA 1
ATOM 728 C C . MET A 1 104 ? -10.563 -5.669 7.136 1.00 94.56 104 MET A C 1
ATOM 730 O O . MET A 1 104 ? -11.703 -5.882 6.738 1.00 94.56 104 MET A O 1
ATOM 734 N N . LYS A 1 105 ? -9.516 -5.838 6.322 1.00 94.25 105 LYS A N 1
ATOM 735 C CA . LYS A 1 105 ? -9.664 -6.346 4.948 1.00 94.25 105 LYS A CA 1
ATOM 736 C C . LYS A 1 105 ? -10.104 -7.814 4.910 1.00 94.25 105 LYS A C 1
ATOM 738 O O . LYS A 1 105 ? -10.900 -8.196 4.045 1.00 94.25 105 LYS A O 1
ATOM 743 N N . GLN A 1 106 ? -9.565 -8.634 5.810 1.00 93.50 106 GLN A N 1
ATOM 744 C CA . GLN A 1 106 ? -9.828 -10.072 5.909 1.00 93.50 106 GLN A CA 1
ATOM 745 C C . GLN A 1 106 ? -11.187 -10.386 6.546 1.00 93.50 106 GLN A C 1
ATOM 747 O O . GLN A 1 106 ? -11.748 -11.442 6.268 1.00 93.50 106 GLN A O 1
ATOM 752 N N . SER A 1 107 ? -11.775 -9.457 7.306 1.00 92.00 107 SER A N 1
ATOM 753 C CA . SER A 1 107 ? -13.158 -9.573 7.794 1.00 92.00 107 SER A CA 1
ATOM 754 C C . SER A 1 107 ? -14.215 -9.439 6.686 1.00 92.00 107 SER A C 1
ATOM 756 O O . SER A 1 107 ? -15.408 -9.576 6.946 1.00 92.00 107 SER A O 1
ATOM 758 N N . GLY A 1 108 ? -13.786 -9.202 5.441 1.00 90.75 108 GLY A N 1
ATOM 759 C CA . GLY A 1 108 ? -14.644 -9.127 4.260 1.00 90.75 108 GLY A CA 1
ATOM 760 C C . GLY A 1 108 ? -14.889 -7.706 3.758 1.00 90.75 108 GLY A C 1
ATOM 761 O O . GLY A 1 108 ? -15.499 -7.544 2.702 1.00 90.75 108 GLY A O 1
ATOM 762 N N . LEU A 1 109 ? -14.382 -6.678 4.446 1.00 90.12 109 LEU A N 1
ATOM 763 C CA . LEU A 1 109 ? -14.513 -5.295 3.990 1.00 90.12 109 LEU A CA 1
ATOM 764 C C . LEU A 1 109 ? -13.679 -5.048 2.726 1.00 90.12 109 LEU A C 1
ATOM 766 O O . LEU A 1 109 ? -12.555 -5.534 2.576 1.00 90.12 109 LEU A O 1
ATOM 770 N N . GLY A 1 110 ? -14.213 -4.261 1.795 1.00 91.81 110 GLY A N 1
ATOM 771 C CA . GLY A 1 110 ? -13.437 -3.659 0.711 1.00 91.81 110 GLY A CA 1
ATOM 772 C C . GLY A 1 110 ? -12.579 -2.495 1.215 1.00 91.81 110 GLY A C 1
ATOM 773 O O . GLY A 1 110 ? -12.877 -1.906 2.249 1.00 91.81 110 GLY A O 1
ATOM 774 N N . TRP A 1 111 ? -11.543 -2.102 0.470 1.00 92.31 111 TRP A N 1
ATOM 775 C CA . TRP A 1 111 ? -10.637 -1.018 0.883 1.00 92.31 111 TRP A CA 1
ATOM 776 C C . TRP A 1 111 ? -11.350 0.301 1.192 1.00 92.31 111 TRP A C 1
ATOM 778 O O . TRP A 1 111 ? -11.082 0.916 2.219 1.00 92.31 111 TRP A O 1
ATOM 788 N N . GLY A 1 112 ? -12.325 0.696 0.369 1.00 91.50 112 GLY A N 1
ATOM 789 C CA . GLY A 1 112 ? -13.132 1.884 0.655 1.00 91.50 112 GLY A CA 1
ATOM 790 C C . GLY A 1 112 ? -13.968 1.758 1.933 1.00 91.50 112 GLY A C 1
ATOM 791 O O . GLY A 1 112 ? -14.164 2.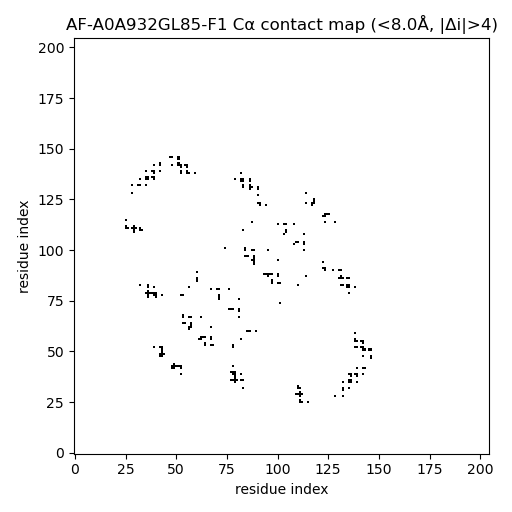750 2.623 1.00 91.50 112 GLY A O 1
ATOM 792 N N . GLN A 1 113 ? -14.412 0.548 2.291 1.00 91.75 113 GLN A N 1
ATOM 793 C CA . GLN A 1 113 ? -15.129 0.304 3.547 1.00 91.75 113 GLN A CA 1
ATOM 794 C C . GLN A 1 113 ? -14.187 0.310 4.753 1.00 91.75 113 GLN A C 1
ATOM 796 O O . GLN A 1 113 ? -14.573 0.827 5.792 1.00 91.75 113 GLN A O 1
ATOM 801 N N . VAL A 1 114 ? -12.962 -0.212 4.618 1.00 92.94 114 VAL A N 1
ATOM 802 C CA . VAL A 1 114 ? -11.930 -0.127 5.667 1.00 92.94 114 VAL A CA 1
ATOM 803 C C . VAL A 1 114 ? -11.643 1.334 5.991 1.00 92.94 114 VAL A C 1
ATOM 805 O O . VAL A 1 114 ? -11.738 1.753 7.137 1.00 92.94 114 VAL A O 1
ATOM 808 N N . VAL A 1 115 ? -11.371 2.129 4.962 1.00 92.00 115 VAL A N 1
ATOM 809 C CA . VAL A 1 115 ? -11.095 3.559 5.094 1.00 92.00 115 VAL A CA 1
ATOM 810 C C . VAL A 1 115 ? -12.312 4.302 5.666 1.00 92.00 115 VAL A C 1
ATOM 812 O O . VAL A 1 115 ? -12.183 5.086 6.599 1.00 92.00 115 VAL A O 1
ATOM 815 N N . HIS A 1 116 ? -13.523 4.007 5.193 1.00 90.62 116 HIS A N 1
ATOM 816 C CA . HIS A 1 116 ? -14.733 4.611 5.753 1.00 90.62 116 HIS A CA 1
ATOM 817 C C . HIS A 1 116 ? -14.976 4.222 7.223 1.00 90.62 116 HIS A C 1
ATOM 819 O O . HIS A 1 116 ? -15.391 5.061 8.016 1.00 90.62 116 HIS A O 1
ATOM 825 N N . ALA A 1 117 ? -14.683 2.980 7.614 1.00 91.44 117 ALA A N 1
ATOM 826 C CA . ALA A 1 117 ? -14.770 2.548 9.007 1.00 91.44 117 ALA A CA 1
ATOM 827 C C . ALA A 1 117 ? -13.779 3.319 9.893 1.00 91.44 117 ALA A C 1
ATOM 829 O O . ALA A 1 117 ? -14.176 3.841 10.930 1.00 91.44 117 ALA A O 1
ATOM 830 N N . LEU A 1 118 ? -12.533 3.488 9.442 1.00 91.50 118 LEU A N 1
ATOM 831 C CA . LEU A 1 118 ? -11.531 4.292 10.151 1.00 91.50 118 LEU A CA 1
ATOM 832 C C . LEU A 1 118 ? -11.926 5.769 10.259 1.00 91.50 118 LEU A C 1
ATOM 834 O O . LEU A 1 118 ? -11.631 6.415 11.264 1.00 91.50 118 LEU A O 1
ATOM 838 N N . HIS A 1 119 ? -12.617 6.299 9.250 1.00 90.12 119 HIS A N 1
ATOM 839 C CA . HIS A 1 119 ? -13.173 7.646 9.305 1.00 90.12 119 HIS A CA 1
ATOM 840 C C . HIS A 1 119 ? -14.269 7.771 10.366 1.00 90.12 119 HIS A C 1
ATOM 842 O O . HIS A 1 119 ? -14.241 8.687 11.182 1.00 90.12 119 HIS A O 1
ATOM 848 N N . ASN A 1 120 ? -15.192 6.810 10.409 1.00 89.69 120 ASN A N 1
ATOM 849 C CA . ASN A 1 120 ? -16.268 6.789 11.401 1.00 89.69 120 ASN A CA 1
ATOM 850 C C . ASN A 1 120 ? -15.743 6.608 12.836 1.00 89.69 120 ASN A C 1
ATOM 852 O O . ASN A 1 120 ? -16.376 7.061 13.785 1.00 89.69 120 ASN A O 1
ATOM 856 N N . GLU A 1 121 ? -14.583 5.970 12.998 1.00 89.94 121 GLU A N 1
ATOM 857 C CA . GLU A 1 121 ? -13.868 5.861 14.275 1.00 89.94 121 GLU A CA 1
ATOM 858 C C . GLU A 1 121 ? -13.115 7.149 14.666 1.00 89.94 121 GLU A C 1
ATOM 860 O O . GLU A 1 121 ? -12.557 7.215 15.761 1.00 89.94 121 GLU A O 1
ATOM 865 N N . GLY A 1 122 ? -13.081 8.165 13.796 1.00 89.81 122 GLY A N 1
ATOM 866 C CA . GLY A 1 122 ? -12.346 9.413 14.018 1.00 89.81 122 GLY A CA 1
ATOM 867 C C . GLY A 1 122 ? -10.827 9.256 13.921 1.00 89.81 122 GLY A C 1
ATOM 868 O O . GLY A 1 122 ? -10.093 10.087 14.445 1.00 89.81 122 GLY A O 1
ATOM 869 N N . VAL A 1 123 ? -10.347 8.178 13.291 1.00 92.50 123 VAL A N 1
ATOM 870 C CA . VAL A 1 123 ? -8.909 7.911 13.118 1.00 92.50 123 VAL A CA 1
ATOM 871 C C . VAL A 1 123 ? -8.365 8.620 11.882 1.00 92.50 123 VAL A C 1
ATOM 873 O O . VAL A 1 123 ?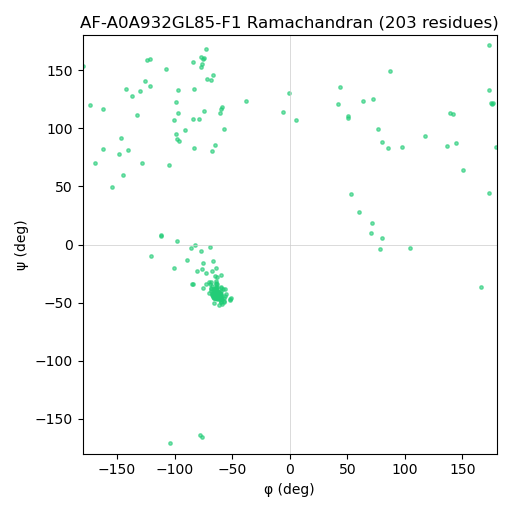 -7.212 9.040 11.878 1.00 92.50 123 VAL A O 1
ATOM 876 N N . ILE A 1 124 ? -9.181 8.740 10.830 1.00 90.25 124 ILE A N 1
ATOM 877 C CA . ILE A 1 124 ? -8.816 9.465 9.611 1.00 90.25 124 ILE A CA 1
ATOM 878 C C . ILE A 1 124 ? -9.902 10.457 9.203 1.00 90.25 124 ILE A C 1
ATOM 880 O O . ILE A 1 124 ? -11.080 10.128 9.085 1.00 90.25 124 ILE A O 1
ATOM 884 N N .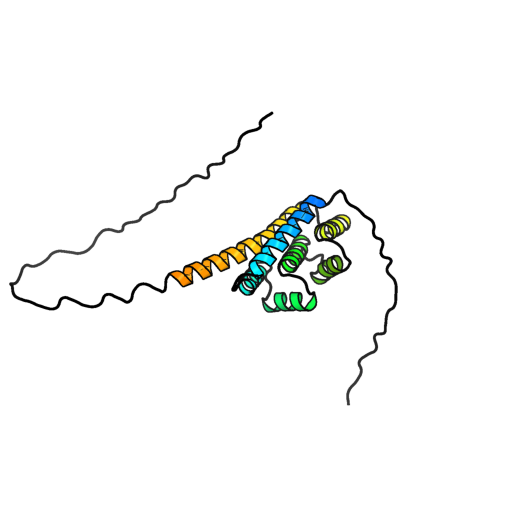 ASP A 1 125 ? -9.494 11.680 8.906 1.00 88.62 125 ASP A N 1
ATOM 885 C CA . ASP A 1 125 ? -10.364 12.669 8.274 1.00 88.62 125 ASP A CA 1
ATOM 886 C C . ASP A 1 125 ? -10.541 12.426 6.767 1.00 88.62 125 ASP A C 1
ATOM 888 O O . ASP A 1 125 ? -9.741 11.750 6.115 1.00 88.62 125 ASP A O 1
ATOM 892 N N . GLN A 1 126 ? -11.589 13.018 6.188 1.00 83.62 126 GLN A N 1
ATOM 893 C CA . GLN A 1 126 ? -11.904 12.904 4.759 1.00 83.62 126 GLN A CA 1
ATOM 894 C C . GLN A 1 126 ? -10.770 13.429 3.852 1.00 83.62 126 GLN A C 1
ATOM 896 O O . GLN A 1 126 ? -10.602 12.976 2.720 1.00 83.62 126 GLN A O 1
ATOM 901 N N . GLU A 1 127 ? -9.958 14.358 4.349 1.00 86.56 127 GLU A N 1
ATOM 902 C CA . GLU A 1 127 ? -8.776 14.881 3.659 1.00 86.56 127 GLU A CA 1
ATOM 903 C C . GLU A 1 127 ? -7.645 13.858 3.500 1.00 86.56 127 GLU A C 1
ATOM 905 O O . GLU A 1 127 ? -6.870 13.971 2.551 1.00 86.56 127 GLU A O 1
ATOM 910 N N . HIS A 1 128 ? -7.592 12.811 4.332 1.00 88.38 128 HIS A N 1
ATOM 911 C CA . HIS A 1 128 ? -6.593 11.743 4.223 1.00 88.38 128 HIS A CA 1
ATOM 912 C C . HIS A 1 128 ? -6.877 10.764 3.074 1.00 88.38 128 HIS A C 1
ATOM 914 O O . HIS A 1 128 ? -5.977 10.054 2.625 1.00 88.38 128 HIS A O 1
ATOM 920 N N . LEU A 1 129 ? -8.098 10.757 2.527 1.00 87.69 129 LEU A N 1
ATOM 921 C CA . LEU A 1 129 ? -8.499 9.847 1.445 1.00 87.69 129 LEU A CA 1
ATOM 922 C C . LEU A 1 129 ? -7.677 10.065 0.167 1.00 87.69 129 LEU A C 1
ATOM 924 O O . LEU A 1 129 ? -7.226 9.106 -0.462 1.00 87.69 129 LEU A O 1
ATOM 928 N N . GLY A 1 130 ? -7.457 11.330 -0.198 1.00 89.94 130 GLY A N 1
ATOM 929 C CA . GLY A 1 130 ? -6.653 11.708 -1.362 1.00 89.94 130 GLY A CA 1
ATOM 930 C C . GLY A 1 130 ? -5.195 11.242 -1.251 1.00 89.94 130 GLY A C 1
ATOM 931 O O . GLY A 1 130 ? -4.712 10.572 -2.168 1.00 89.94 130 GLY A O 1
ATOM 932 N N . PRO A 1 131 ? -4.492 11.544 -0.143 1.00 92.31 131 PRO A N 1
ATOM 933 C CA . PRO A 1 131 ? -3.165 11.014 0.155 1.00 92.31 131 PRO A CA 1
ATOM 934 C C . PRO A 1 131 ? -3.061 9.488 0.063 1.00 92.31 131 PRO A C 1
ATOM 936 O O . PRO A 1 131 ? -2.157 9.012 -0.621 1.00 92.31 131 PRO A O 1
ATOM 939 N N . ILE A 1 132 ? -4.003 8.728 0.640 1.00 93.38 132 ILE A N 1
ATOM 940 C CA . ILE A 1 132 ? -3.973 7.251 0.597 1.00 93.38 132 ILE A CA 1
ATOM 941 C C . ILE A 1 132 ? -4.008 6.750 -0.856 1.00 93.38 132 ILE A C 1
ATOM 943 O O . ILE A 1 132 ? -3.171 5.946 -1.272 1.00 93.38 132 ILE A O 1
ATOM 947 N N . VAL A 1 133 ? -4.946 7.257 -1.666 1.00 93.00 133 VAL A N 1
ATOM 948 C CA . VAL A 1 133 ? -5.045 6.898 -3.093 1.00 93.00 133 VAL A CA 1
ATOM 949 C C . VAL A 1 133 ? -3.783 7.315 -3.852 1.00 93.00 133 VAL A C 1
ATOM 951 O O . VAL A 1 133 ? -3.263 6.556 -4.674 1.00 93.00 133 VAL A O 1
ATOM 954 N N . SER A 1 134 ? -3.281 8.520 -3.584 1.00 94.06 134 SER A N 1
ATOM 955 C CA . SER A 1 134 ? -2.090 9.075 -4.230 1.00 94.06 134 SER A CA 1
ATOM 956 C C . SER A 1 134 ? -0.843 8.238 -3.946 1.00 94.06 134 SER A C 1
ATOM 958 O O . SER A 1 134 ? -0.103 7.916 -4.876 1.00 94.06 134 SER A O 1
ATOM 960 N N . GLN A 1 135 ? -0.630 7.817 -2.698 1.00 93.88 135 GLN A N 1
ATOM 961 C CA . GLN A 1 135 ? 0.489 6.955 -2.314 1.00 93.88 135 GLN A CA 1
ATOM 962 C C . GLN A 1 135 ? 0.394 5.568 -2.956 1.00 93.88 135 GLN A C 1
ATOM 964 O O . GLN A 1 135 ? 1.374 5.086 -3.536 1.00 93.88 135 GLN A O 1
ATOM 969 N N . ALA A 1 136 ? -0.795 4.961 -2.961 1.00 92.75 136 ALA A N 1
ATOM 970 C CA . ALA A 1 136 ? -1.008 3.684 -3.636 1.00 92.75 136 ALA A CA 1
ATOM 971 C C . ALA A 1 136 ? -0.694 3.781 -5.145 1.00 92.75 136 ALA A C 1
ATOM 973 O O . ALA A 1 136 ? 0.026 2.945 -5.690 1.00 92.75 136 ALA A O 1
ATOM 974 N N . ARG A 1 137 ? -1.148 4.847 -5.825 1.00 94.56 137 ARG A N 1
ATOM 975 C CA . ARG A 1 137 ? -0.827 5.093 -7.247 1.00 94.56 137 ARG A CA 1
ATOM 976 C C . ARG A 1 137 ? 0.654 5.383 -7.476 1.00 94.56 137 ARG A C 1
ATOM 978 O O . ARG A 1 137 ? 1.219 4.933 -8.472 1.00 94.56 137 ARG A O 1
ATOM 985 N N . ARG A 1 138 ? 1.293 6.115 -6.561 1.00 95.00 138 ARG A N 1
ATOM 986 C CA . ARG A 1 138 ? 2.727 6.421 -6.629 1.00 95.00 138 ARG A CA 1
ATOM 987 C C . ARG A 1 138 ? 3.563 5.146 -6.617 1.00 95.00 138 ARG A C 1
ATOM 989 O O . ARG A 1 138 ? 4.542 5.084 -7.350 1.00 95.00 138 ARG A O 1
ATOM 996 N N . THR A 1 139 ? 3.146 4.125 -5.871 1.00 93.81 139 THR A N 1
ATOM 997 C CA . THR A 1 139 ? 3.826 2.820 -5.859 1.00 93.81 139 THR A CA 1
ATOM 998 C C . THR A 1 139 ? 3.899 2.214 -7.261 1.00 93.81 139 THR A C 1
ATOM 1000 O O . THR A 1 139 ? 4.982 1.846 -7.712 1.00 93.81 139 THR A O 1
ATOM 1003 N N . ALA A 1 140 ? 2.780 2.188 -7.994 1.00 92.12 140 ALA A N 1
ATOM 1004 C CA . ALA A 1 140 ? 2.756 1.691 -9.371 1.00 92.12 140 ALA A CA 1
ATOM 1005 C C . ALA A 1 140 ? 3.631 2.544 -10.304 1.00 92.12 140 ALA A C 1
ATOM 1007 O O . ALA A 1 140 ? 4.379 2.005 -11.115 1.00 92.12 140 ALA A O 1
ATOM 1008 N N . ALA A 1 141 ? 3.579 3.872 -10.164 1.00 94.94 141 ALA A N 1
ATOM 1009 C CA . ALA A 1 141 ? 4.371 4.783 -10.989 1.00 94.94 141 ALA A CA 1
ATOM 1010 C C . ALA A 1 141 ? 5.886 4.613 -10.772 1.00 94.94 141 ALA A C 1
ATOM 1012 O O . ALA A 1 141 ? 6.645 4.568 -11.737 1.00 94.94 141 ALA A O 1
ATOM 1013 N N . VAL A 1 142 ? 6.331 4.490 -9.516 1.00 95.00 142 VAL A N 1
ATOM 1014 C CA . VAL A 1 142 ? 7.747 4.273 -9.182 1.00 95.00 142 VAL A CA 1
ATOM 1015 C C . VAL A 1 142 ? 8.215 2.913 -9.694 1.00 95.00 142 VAL A C 1
ATOM 1017 O O . VAL A 1 142 ? 9.277 2.828 -10.305 1.00 95.00 142 VAL A O 1
ATOM 1020 N N . ALA A 1 143 ? 7.416 1.863 -9.507 1.00 92.94 143 ALA A N 1
ATOM 1021 C CA . ALA A 1 143 ? 7.752 0.534 -10.004 1.00 92.94 143 ALA A CA 1
ATOM 1022 C C . ALA A 1 143 ? 7.846 0.498 -11.545 1.00 92.94 143 ALA A C 1
ATOM 1024 O O . ALA A 1 143 ? 8.834 -0.004 -12.082 1.00 92.94 143 ALA A O 1
ATOM 1025 N N . GLY A 1 144 ? 6.909 1.141 -12.251 1.00 91.62 144 GLY A N 1
ATOM 1026 C CA . GLY A 1 144 ? 6.964 1.292 -13.708 1.00 91.62 144 GLY A CA 1
ATOM 1027 C C . GLY A 1 144 ? 8.192 2.074 -14.189 1.00 91.62 144 GLY A C 1
ATOM 1028 O O . GLY A 1 144 ? 8.844 1.667 -15.151 1.00 91.62 144 GLY A O 1
ATOM 1029 N N . ALA A 1 145 ? 8.574 3.147 -13.488 1.00 93.69 145 ALA A N 1
ATOM 1030 C CA . ALA A 1 145 ? 9.783 3.909 -13.804 1.00 93.69 145 ALA A CA 1
ATOM 1031 C C . ALA A 1 145 ? 11.068 3.077 -13.615 1.00 93.69 145 ALA A C 1
ATOM 1033 O O . ALA A 1 145 ? 11.991 3.161 -14.429 1.00 93.69 145 ALA A O 1
ATOM 1034 N N . LEU A 1 146 ? 11.126 2.232 -12.577 1.00 92.00 146 LEU A N 1
ATOM 1035 C CA . LEU A 1 146 ? 12.239 1.298 -12.364 1.00 92.00 146 LEU A CA 1
ATOM 1036 C C . LEU A 1 146 ? 12.341 0.272 -13.502 1.00 92.00 146 LEU A C 1
ATOM 1038 O O . LEU A 1 146 ? 13.443 0.007 -13.991 1.00 92.00 146 LEU A O 1
ATOM 1042 N N . ARG A 1 147 ? 11.203 -0.251 -13.974 1.00 92.00 147 ARG A N 1
ATOM 1043 C CA . ARG A 1 147 ? 11.145 -1.155 -15.132 1.00 92.00 147 ARG A CA 1
ATOM 1044 C C . ARG A 1 147 ? 11.653 -0.477 -16.407 1.00 92.00 147 ARG A C 1
ATOM 1046 O O . ARG A 1 147 ? 12.460 -1.053 -17.137 1.00 92.00 147 ARG A O 1
ATOM 1053 N N . GLU A 1 148 ? 11.220 0.752 -16.680 1.00 90.62 148 GLU A N 1
ATOM 1054 C CA . GLU A 1 148 ? 11.667 1.520 -17.853 1.00 90.62 148 GLU A CA 1
ATOM 1055 C C . GLU A 1 148 ? 13.178 1.809 -17.822 1.00 90.62 148 GLU A C 1
ATOM 1057 O O . GLU A 1 148 ? 13.877 1.650 -18.831 1.00 90.62 148 GLU A O 1
ATOM 1062 N N . ALA A 1 149 ? 13.724 2.150 -16.652 1.00 89.31 149 ALA A N 1
ATOM 1063 C CA . ALA A 1 149 ? 15.164 2.324 -16.465 1.00 89.31 149 ALA A CA 1
ATOM 1064 C C . ALA A 1 149 ? 15.949 1.014 -16.704 1.00 89.31 149 ALA A C 1
ATOM 1066 O O . ALA A 1 149 ? 17.014 1.007 -17.335 1.00 89.31 149 ALA A O 1
ATOM 1067 N N . ALA A 1 150 ? 15.409 -0.126 -16.266 1.00 86.44 150 ALA A N 1
ATOM 1068 C CA . ALA A 1 150 ? 16.008 -1.436 -16.519 1.00 86.44 150 ALA A CA 1
ATOM 1069 C C . ALA A 1 150 ? 15.967 -1.827 -18.013 1.00 86.44 150 ALA A C 1
ATOM 1071 O O . ALA A 1 150 ? 16.914 -2.421 -18.533 1.00 86.44 150 ALA A O 1
ATOM 1072 N N . ALA A 1 151 ? 14.910 -1.458 -18.741 1.00 85.56 151 ALA A N 1
ATOM 1073 C CA . ALA A 1 151 ? 14.796 -1.732 -20.173 1.00 85.56 151 ALA A CA 1
ATOM 1074 C C . ALA A 1 151 ? 15.774 -0.892 -21.018 1.00 85.56 151 ALA A C 1
ATOM 1076 O O . ALA A 1 151 ? 16.418 -1.411 -21.935 1.00 85.56 151 ALA A O 1
ATOM 1077 N N . THR A 1 152 ? 15.931 0.394 -20.692 1.00 82.00 152 THR A N 1
ATOM 1078 C CA . THR A 1 152 ? 16.816 1.318 -21.427 1.00 82.00 152 THR A CA 1
ATOM 1079 C C . THR A 1 152 ? 18.302 0.996 -21.246 1.00 82.00 152 THR A C 1
ATOM 1081 O O . THR A 1 152 ? 19.078 1.110 -22.198 1.00 82.00 152 THR A O 1
ATOM 1084 N N . SER A 1 153 ? 18.709 0.509 -20.070 1.00 75.00 153 SER A N 1
ATOM 1085 C CA . SER A 1 153 ? 20.093 0.077 -19.816 1.00 75.00 153 SER A CA 1
ATOM 1086 C C . SER A 1 153 ? 20.488 -1.189 -20.592 1.00 75.00 153 SER A C 1
ATOM 1088 O O . SER A 1 153 ? 21.628 -1.303 -21.044 1.00 75.00 153 SER A O 1
ATOM 1090 N N . LYS A 1 154 ? 19.545 -2.106 -20.850 1.00 64.00 154 LYS A N 1
ATOM 1091 C CA . LYS A 1 154 ? 19.794 -3.348 -21.606 1.00 64.00 154 LYS A CA 1
ATOM 1092 C C . LYS A 1 154 ? 19.986 -3.124 -23.115 1.00 64.00 154 LYS A C 1
ATOM 1094 O O . LYS A 1 154 ? 20.643 -3.929 -23.773 1.00 64.00 154 LYS A O 1
ATOM 1099 N N . GLY A 1 155 ? 19.453 -2.029 -23.666 1.00 56.34 155 GLY A N 1
ATOM 1100 C CA . GLY A 1 155 ? 19.570 -1.680 -25.089 1.00 56.34 155 GLY A CA 1
ATOM 1101 C C . GLY A 1 155 ? 20.895 -1.017 -25.488 1.00 56.34 155 GLY A C 1
ATOM 1102 O O . GLY A 1 155 ? 21.295 -1.105 -26.645 1.00 56.34 155 GLY A O 1
ATOM 1103 N N . LYS A 1 156 ? 21.613 -0.393 -24.545 1.00 51.56 156 LYS A N 1
ATOM 1104 C CA . LYS A 1 156 ? 22.821 0.405 -24.837 1.00 51.56 156 LYS A CA 1
ATOM 1105 C C . LYS A 1 156 ? 24.127 -0.409 -24.917 1.00 51.56 156 LYS A C 1
ATOM 1107 O O . LYS A 1 156 ? 25.170 0.142 -25.239 1.00 51.56 156 LYS A O 1
ATOM 1112 N N . GLY A 1 157 ? 24.084 -1.719 -24.659 1.00 50.25 157 GLY A N 1
ATOM 1113 C CA . GLY A 1 157 ? 25.271 -2.589 -24.615 1.00 50.25 157 GLY A CA 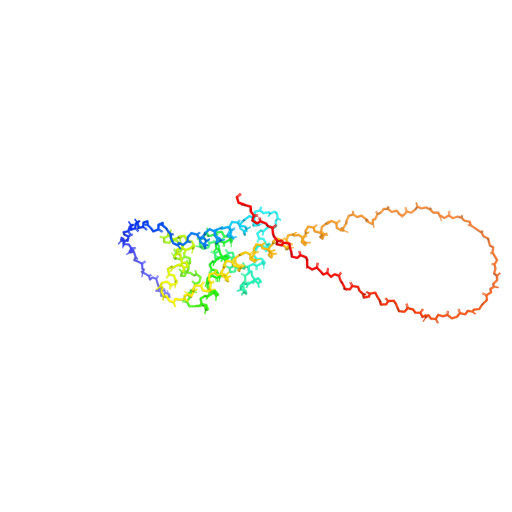1
ATOM 1114 C C . GLY A 1 157 ? 25.572 -3.405 -25.879 1.00 50.25 157 GLY A C 1
ATOM 1115 O O . GLY A 1 157 ? 26.489 -4.222 -25.854 1.00 50.25 157 GLY A O 1
ATOM 1116 N N . ARG A 1 158 ? 24.813 -3.255 -26.975 1.00 49.53 158 ARG A N 1
ATOM 1117 C CA . ARG A 1 158 ? 24.951 -4.110 -28.171 1.00 49.53 158 ARG A CA 1
ATOM 1118 C C . ARG A 1 158 ? 25.108 -3.285 -29.447 1.00 49.53 158 ARG A C 1
ATOM 1120 O O . ARG A 1 158 ? 24.203 -3.254 -30.272 1.00 49.53 158 ARG A O 1
ATOM 1127 N N . GLY A 1 159 ? 26.252 -2.624 -29.616 1.00 49.91 159 GLY A N 1
ATOM 1128 C CA . GLY A 1 159 ? 26.530 -1.930 -30.874 1.00 49.91 159 GLY A CA 1
ATOM 1129 C C . GLY A 1 159 ? 27.780 -1.062 -30.919 1.00 49.91 159 GLY A C 1
ATOM 1130 O O . GLY A 1 159 ? 27.679 0.035 -31.437 1.00 49.91 159 GLY A O 1
ATOM 1131 N N . GLU A 1 160 ? 28.936 -1.503 -30.412 1.00 46.84 160 GLU A N 1
ATOM 1132 C CA . GLU A 1 160 ? 30.197 -0.786 -30.687 1.00 46.84 160 GLU A CA 1
ATOM 1133 C C . GLU A 1 160 ? 31.436 -1.698 -30.583 1.00 46.84 160 GLU A C 1
ATOM 1135 O O . GLU A 1 160 ? 32.416 -1.394 -29.919 1.00 46.84 160 GLU A O 1
ATOM 1140 N N . THR A 1 161 ? 31.402 -2.861 -31.241 1.00 50.00 161 THR A N 1
ATOM 1141 C CA . THR A 1 161 ? 32.605 -3.684 -31.492 1.00 50.00 161 THR A CA 1
ATOM 1142 C C . THR A 1 161 ? 32.524 -4.383 -32.850 1.00 50.00 161 THR A C 1
ATOM 1144 O O . THR A 1 161 ? 32.537 -5.605 -32.938 1.00 50.00 161 THR A O 1
ATOM 1147 N N . ALA A 1 162 ? 32.424 -3.620 -33.940 1.00 53.91 162 ALA A N 1
ATOM 1148 C CA . ALA A 1 162 ? 32.751 -4.132 -35.275 1.00 53.91 162 ALA A CA 1
ATOM 1149 C C . ALA A 1 162 ? 32.973 -2.988 -36.273 1.00 53.91 162 ALA A C 1
ATOM 1151 O O . ALA A 1 162 ? 32.071 -2.634 -37.026 1.00 53.91 162 ALA A O 1
ATOM 1152 N N . SER A 1 163 ? 34.177 -2.414 -36.269 1.00 46.84 163 SER A N 1
ATOM 1153 C CA . SER A 1 163 ? 34.896 -1.980 -37.482 1.00 46.84 163 SER A CA 1
ATOM 1154 C C . SER A 1 163 ? 36.335 -1.618 -37.101 1.00 46.84 163 SER A C 1
ATOM 1156 O O . SER A 1 163 ? 36.726 -0.456 -37.070 1.00 46.84 163 SER A O 1
ATOM 1158 N N . SER A 1 164 ? 37.109 -2.652 -36.756 1.00 49.88 164 SER A N 1
ATOM 1159 C CA . SER A 1 164 ? 38.549 -2.666 -37.033 1.00 49.88 164 SER A CA 1
ATOM 1160 C C . SER A 1 164 ? 38.745 -2.989 -38.516 1.00 49.88 164 SER A C 1
ATOM 1162 O O . SER A 1 164 ? 37.930 -3.700 -39.097 1.00 49.88 164 SER A O 1
ATOM 1164 N N . GLU A 1 165 ? 39.861 -2.513 -39.064 1.00 45.91 165 GLU A N 1
ATOM 1165 C CA . GLU A 1 165 ? 40.448 -2.852 -40.366 1.00 45.91 165 GLU A CA 1
ATOM 1166 C C . GLU A 1 165 ? 39.812 -2.256 -41.629 1.00 45.91 165 GLU A C 1
ATOM 1168 O O . GLU A 1 165 ? 38.923 -2.813 -42.260 1.00 45.91 165 GLU A O 1
ATOM 1173 N N . ALA A 1 166 ? 40.419 -1.180 -42.134 1.00 46.34 166 ALA A N 1
ATOM 1174 C CA . ALA A 1 166 ? 41.561 -1.340 -43.041 1.00 46.34 166 ALA A CA 1
ATOM 1175 C C . ALA A 1 166 ? 42.001 0.024 -43.589 1.00 46.34 166 ALA A C 1
ATOM 1177 O O . ALA A 1 166 ? 41.217 0.697 -44.255 1.00 46.34 166 ALA A O 1
ATOM 1178 N N . ARG A 1 167 ? 43.271 0.391 -43.362 1.00 44.91 167 ARG A N 1
ATOM 1179 C CA . ARG A 1 167 ? 44.170 1.033 -44.346 1.00 44.91 167 ARG A CA 1
ATOM 1180 C C . ARG A 1 167 ? 45.530 1.307 -43.707 1.00 44.91 167 ARG A C 1
ATOM 1182 O O . ARG A 1 167 ? 45.822 2.395 -43.229 1.00 44.91 167 ARG A O 1
ATOM 1189 N N . ALA A 1 168 ? 46.361 0.271 -43.732 1.00 47.19 168 ALA A N 1
ATOM 1190 C CA . ALA A 1 168 ? 47.804 0.422 -43.748 1.00 47.19 168 ALA A CA 1
ATOM 1191 C C . ALA A 1 168 ? 48.246 0.672 -45.199 1.00 47.19 168 ALA A C 1
ATOM 1193 O O . ALA A 1 168 ? 47.824 -0.059 -46.098 1.00 47.19 168 ALA A O 1
ATOM 1194 N N . GLY A 1 169 ? 49.119 1.658 -45.417 1.00 44.00 169 GLY A N 1
ATOM 1195 C CA . GLY A 1 169 ? 50.039 1.636 -46.553 1.00 44.00 169 GLY A CA 1
ATOM 1196 C C . GLY A 1 169 ? 50.262 2.957 -47.290 1.00 44.00 169 GLY A C 1
ATOM 1197 O O . GLY A 1 169 ? 49.420 3.355 -48.091 1.00 44.00 169 GLY A O 1
ATOM 1198 N N . ARG A 1 170 ? 51.510 3.438 -47.152 1.00 42.06 170 ARG A N 1
ATOM 1199 C CA . ARG A 1 170 ? 52.291 4.380 -47.987 1.00 42.06 170 ARG A CA 1
ATOM 1200 C C . ARG A 1 170 ? 52.126 5.869 -47.688 1.00 42.06 170 ARG A C 1
ATOM 1202 O O . ARG A 1 170 ? 51.023 6.315 -47.420 1.00 42.06 170 ARG A O 1
ATOM 1209 N N . ASP A 1 171 ? 53.111 6.734 -47.890 1.00 42.28 171 ASP A N 1
ATOM 1210 C CA . ASP A 1 171 ? 54.588 6.763 -47.845 1.00 42.28 171 ASP A CA 1
ATOM 1211 C C . ASP A 1 171 ? 54.934 8.225 -48.227 1.00 42.28 171 ASP A C 1
ATOM 1213 O O . ASP A 1 171 ? 54.168 8.841 -48.968 1.00 42.28 171 ASP A O 1
ATOM 1217 N N . ALA A 1 172 ? 56.083 8.725 -47.769 1.00 44.28 172 ALA A N 1
ATOM 1218 C CA . ALA A 1 172 ? 56.817 9.904 -48.251 1.00 44.28 172 ALA A CA 1
ATOM 1219 C C . ALA A 1 172 ? 56.195 11.321 -48.159 1.00 44.28 172 ALA A C 1
ATOM 1221 O O . ALA A 1 172 ? 55.207 11.642 -48.815 1.00 44.28 172 ALA A O 1
ATOM 1222 N N . GLY A 1 173 ? 56.926 12.228 -47.489 1.00 39.00 173 GLY A N 1
ATOM 1223 C CA . GLY A 1 173 ? 57.032 13.620 -47.952 1.00 39.00 173 GLY A CA 1
ATOM 1224 C C . GLY A 1 173 ? 57.108 14.725 -46.892 1.00 39.00 173 GLY A C 1
ATOM 1225 O O . GLY A 1 173 ? 56.098 15.342 -46.595 1.00 39.00 173 GLY A O 1
ATOM 1226 N N . GLU A 1 174 ? 58.333 15.021 -46.448 1.00 37.59 174 GLU A N 1
ATOM 1227 C CA . GLU A 1 174 ? 58.880 16.374 -46.201 1.00 37.59 174 GLU A CA 1
ATOM 1228 C C . GLU A 1 174 ? 58.432 17.253 -44.994 1.00 37.59 174 GLU A C 1
ATOM 1230 O O . GLU A 1 174 ? 57.269 17.573 -44.771 1.00 37.59 174 GLU A O 1
ATOM 1235 N N . SER A 1 175 ? 59.451 17.673 -44.229 1.00 42.06 175 SER A N 1
ATOM 1236 C CA . SER A 1 175 ? 59.497 18.573 -43.052 1.00 42.06 175 SER A CA 1
ATOM 1237 C C . SER A 1 175 ? 59.396 20.083 -43.421 1.00 42.06 175 SER A C 1
ATOM 1239 O O . SER A 1 175 ? 59.265 20.400 -44.598 1.00 42.06 175 SER A O 1
ATOM 1241 N N . PRO A 1 176 ? 59.745 21.054 -42.539 1.00 58.06 176 PRO A N 1
ATOM 1242 C CA . PRO A 1 176 ? 59.235 21.421 -41.207 1.00 58.06 176 PRO A CA 1
ATOM 1243 C C . PRO A 1 176 ? 58.789 22.913 -41.129 1.00 58.06 176 PRO A C 1
ATOM 1245 O O . PRO A 1 176 ? 59.290 23.766 -41.856 1.00 58.06 176 PRO A O 1
ATOM 1248 N N . GLY A 1 177 ? 57.937 23.279 -40.163 1.00 40.91 177 GLY A N 1
ATOM 1249 C CA . GLY A 1 177 ? 57.627 24.686 -39.858 1.00 40.91 177 GLY A CA 1
ATOM 1250 C C . GLY A 1 177 ? 56.989 24.866 -38.478 1.00 40.91 177 GLY A C 1
ATOM 1251 O O . GLY A 1 177 ? 55.925 24.321 -38.213 1.00 40.91 177 GLY A O 1
ATOM 1252 N N . LEU A 1 178 ? 57.688 25.583 -37.596 1.00 48.53 178 LEU A N 1
ATOM 1253 C CA . LEU A 1 178 ? 57.366 25.863 -36.185 1.00 48.53 178 LEU A CA 1
ATOM 1254 C C . LEU A 1 178 ? 56.248 26.948 -36.032 1.00 48.53 178 LEU A C 1
ATOM 1256 O O . LEU A 1 178 ? 55.647 27.340 -37.026 1.00 48.53 178 LEU A O 1
ATOM 1260 N N . PRO A 1 179 ? 56.021 27.542 -34.838 1.00 62.91 179 PRO A N 1
ATOM 1261 C CA . PRO A 1 179 ? 55.084 27.120 -33.780 1.00 62.91 179 PRO A CA 1
ATOM 1262 C C . PRO A 1 179 ? 54.039 28.222 -33.455 1.00 62.91 179 PRO A C 1
ATOM 1264 O O . PRO A 1 179 ? 54.352 29.380 -33.685 1.00 62.91 179 PRO A O 1
ATOM 1267 N N . VAL A 1 180 ? 52.864 27.945 -32.846 1.00 52.28 180 VAL A N 1
ATOM 1268 C CA . VAL A 1 180 ? 52.123 28.949 -32.016 1.00 52.28 180 VAL A CA 1
ATOM 1269 C C . VAL A 1 180 ? 50.877 28.375 -31.286 1.00 52.28 180 VAL A C 1
ATOM 1271 O O . VAL A 1 180 ? 49.970 27.852 -31.918 1.00 52.28 180 VAL A O 1
ATOM 1274 N N . VAL A 1 181 ? 50.917 28.481 -29.942 1.00 53.25 181 VAL A N 1
ATOM 1275 C CA . VAL A 1 181 ? 49.889 28.543 -28.851 1.00 53.25 181 VAL A CA 1
ATOM 1276 C C . VAL A 1 181 ? 48.630 27.633 -28.761 1.00 53.25 181 VAL A C 1
ATOM 1278 O O . VAL A 1 181 ? 47.845 27.549 -29.698 1.00 53.25 181 VAL A O 1
ATOM 1281 N N . PRO A 1 182 ? 48.331 27.094 -27.550 1.00 56.88 182 PRO A N 1
ATOM 1282 C CA . PRO A 1 182 ? 46.991 26.690 -27.069 1.00 56.88 182 PRO A CA 1
ATOM 1283 C C . PRO A 1 182 ? 46.404 27.723 -26.054 1.00 56.88 182 PRO A C 1
ATOM 1285 O O . PRO A 1 182 ? 47.096 28.687 -25.731 1.00 56.88 182 PRO A O 1
ATOM 1288 N N . PRO A 1 183 ? 45.276 27.465 -25.350 1.00 61.44 183 PRO A N 1
ATOM 1289 C CA . PRO A 1 183 ? 43.908 27.145 -25.789 1.00 61.44 183 PRO A CA 1
ATOM 1290 C C . PRO A 1 183 ? 42.858 28.104 -25.153 1.00 61.44 183 PRO A C 1
ATOM 1292 O O . PRO A 1 183 ? 42.918 28.376 -23.958 1.00 61.44 183 PRO A O 1
ATOM 1295 N N . GLU A 1 184 ? 41.821 28.540 -25.876 1.00 47.41 184 GLU A N 1
ATOM 1296 C CA . GLU A 1 184 ? 40.687 29.270 -25.270 1.00 47.41 184 GLU A CA 1
ATOM 1297 C C . GLU A 1 184 ? 39.355 28.866 -25.909 1.00 47.41 184 GLU A C 1
ATOM 1299 O O . GLU A 1 184 ? 39.237 28.811 -27.131 1.00 47.41 184 GLU A O 1
ATOM 1304 N N . GLY A 1 185 ? 38.339 28.597 -25.082 1.00 46.78 185 GLY A N 1
ATOM 1305 C CA . GLY A 1 185 ? 36.961 28.476 -25.566 1.00 46.78 185 GLY A CA 1
ATOM 1306 C C . GLY A 1 185 ? 36.056 27.540 -24.775 1.00 46.78 185 GLY A C 1
ATOM 1307 O O . GLY A 1 185 ? 35.577 26.542 -25.300 1.00 46.78 185 GLY A O 1
ATOM 1308 N N . VAL A 1 186 ? 35.792 27.881 -23.514 1.00 55.06 186 VAL A N 1
ATOM 1309 C CA . VAL A 1 186 ? 34.716 27.310 -22.692 1.00 55.06 186 VAL A CA 1
ATOM 1310 C C . VAL A 1 186 ? 33.359 27.589 -23.355 1.00 55.06 186 VAL A C 1
ATOM 1312 O O . VAL A 1 186 ? 32.919 28.732 -23.415 1.00 55.06 186 VAL A O 1
ATOM 1315 N N . GLY A 1 187 ? 32.673 26.548 -23.831 1.00 50.31 187 GLY A N 1
ATOM 1316 C CA . GLY A 1 187 ? 31.298 26.636 -24.330 1.00 50.31 187 GLY A CA 1
ATOM 1317 C C . GLY A 1 187 ? 30.288 26.184 -23.275 1.00 50.31 187 GLY A C 1
ATOM 1318 O O . GLY A 1 187 ? 30.025 24.993 -23.141 1.00 50.31 187 GLY A O 1
ATOM 1319 N N . HIS A 1 188 ? 29.718 27.124 -22.517 1.00 51.41 188 HIS A N 1
ATOM 1320 C CA . HIS A 1 188 ? 28.548 26.886 -21.663 1.00 51.41 188 HIS A CA 1
ATOM 1321 C C . HIS A 1 188 ? 27.269 26.877 -22.515 1.00 51.41 188 HIS A C 1
ATOM 1323 O O . HIS A 1 188 ? 26.813 27.921 -22.971 1.00 51.41 188 HIS A O 1
ATOM 1329 N N . GLY A 1 189 ? 26.672 25.700 -22.712 1.00 55.09 189 GLY A N 1
ATOM 1330 C CA . GLY A 1 189 ? 25.361 25.539 -23.348 1.00 55.09 189 GLY A CA 1
ATOM 1331 C C . GLY A 1 189 ? 24.250 25.442 -22.307 1.00 55.09 189 GLY A C 1
ATOM 1332 O O . GLY A 1 189 ? 23.912 24.353 -21.853 1.00 55.09 189 GLY A O 1
ATOM 1333 N N . GLN A 1 190 ? 23.695 26.586 -21.912 1.00 52.47 190 GLN A N 1
ATOM 1334 C CA . GLN A 1 190 ? 22.559 26.690 -20.998 1.00 52.47 190 GLN A CA 1
ATOM 1335 C C . GLN A 1 190 ? 21.279 26.854 -21.831 1.00 52.47 190 GLN A C 1
ATOM 1337 O O . GLN A 1 190 ? 21.108 27.859 -22.512 1.00 52.47 190 GLN A O 1
ATOM 1342 N N . GLY A 1 191 ? 20.391 25.857 -21.806 1.00 59.66 191 GLY A N 1
ATOM 1343 C CA . GLY A 1 191 ? 19.128 25.874 -22.549 1.00 59.66 191 GLY A CA 1
ATOM 1344 C C . GLY A 1 191 ? 17.992 25.266 -21.735 1.00 59.66 191 GLY A C 1
ATOM 1345 O O . GLY A 1 191 ? 17.659 24.098 -21.901 1.00 59.66 191 GLY A O 1
ATOM 1346 N N . ARG A 1 192 ? 17.412 26.062 -20.830 1.00 53.38 192 ARG A N 1
ATOM 1347 C CA . ARG A 1 192 ? 16.123 25.795 -20.173 1.00 53.38 192 ARG A CA 1
ATOM 1348 C C . ARG A 1 192 ? 15.040 26.598 -20.892 1.00 53.38 192 ARG A C 1
ATOM 1350 O O . ARG A 1 192 ? 15.108 27.821 -20.921 1.00 53.38 192 ARG A O 1
ATOM 1357 N N . GLY A 1 193 ? 14.019 25.916 -21.389 1.00 53.53 193 GLY A N 1
ATOM 1358 C CA . GLY A 1 193 ? 12.767 26.506 -21.866 1.00 53.53 193 GLY A CA 1
ATOM 1359 C C . GLY A 1 193 ? 11.925 25.405 -22.508 1.00 53.53 193 GLY A C 1
ATOM 1360 O O . GLY A 1 193 ? 12.458 24.600 -23.253 1.00 53.53 193 GLY A O 1
ATOM 1361 N N . GLY A 1 194 ? 10.638 25.240 -22.241 1.00 50.75 194 GLY A N 1
ATOM 1362 C CA . GLY A 1 194 ? 9.707 25.978 -21.405 1.00 50.75 194 GLY A CA 1
ATOM 1363 C C . GLY A 1 194 ? 8.302 25.407 -21.647 1.00 50.75 194 GLY A C 1
ATOM 1364 O O . GLY A 1 194 ? 8.105 24.614 -22.562 1.00 50.75 194 GLY A O 1
ATOM 1365 N N . GLY A 1 195 ? 7.331 25.846 -20.847 1.00 55.47 195 GLY A N 1
ATOM 1366 C CA . GLY A 1 195 ? 5.943 25.952 -21.306 1.00 55.47 195 GLY A CA 1
ATOM 1367 C C . GLY A 1 195 ? 5.071 24.700 -21.224 1.00 55.47 195 GLY A C 1
ATOM 1368 O O . GLY A 1 195 ? 4.792 24.046 -22.221 1.00 55.47 195 GLY A O 1
ATOM 1369 N N . THR A 1 196 ? 4.510 24.464 -20.042 1.00 51.50 196 THR A N 1
ATOM 1370 C CA . THR A 1 196 ? 3.222 23.783 -19.864 1.00 51.50 196 THR A CA 1
ATOM 1371 C C . THR A 1 196 ? 2.100 24.556 -20.570 1.00 51.50 196 THR A C 1
ATOM 1373 O O . THR A 1 196 ? 1.793 25.684 -20.185 1.00 51.50 196 THR A O 1
ATOM 1376 N N . GLY A 1 197 ? 1.470 23.948 -21.577 1.00 59.53 197 GLY A N 1
ATOM 1377 C CA . GLY A 1 197 ? 0.249 24.439 -22.220 1.00 59.53 197 GLY A CA 1
ATOM 1378 C C . GLY A 1 197 ? -0.976 23.696 -21.692 1.00 59.53 197 GLY A C 1
ATOM 1379 O O . GLY A 1 197 ? -1.182 22.525 -21.993 1.00 59.53 197 GLY A O 1
ATOM 1380 N N . GLN A 1 198 ? -1.769 24.391 -20.883 1.00 55.22 198 GLN A N 1
ATOM 1381 C CA . GLN A 1 198 ? -3.011 23.932 -20.272 1.00 55.22 198 GLN A CA 1
ATOM 1382 C C . GLN A 1 198 ? -4.160 24.117 -21.279 1.00 55.22 198 GLN A C 1
ATOM 1384 O O . GLN A 1 198 ? -4.546 25.241 -21.586 1.00 55.22 198 GLN A O 1
ATOM 1389 N N . GLY A 1 199 ? -4.676 23.020 -21.837 1.00 56.31 199 GLY A N 1
ATOM 1390 C CA . GLY A 1 199 ? -5.800 23.024 -22.776 1.00 56.31 199 GLY A CA 1
ATOM 1391 C C . GLY A 1 199 ? -7.113 22.710 -22.070 1.00 56.31 199 GLY A C 1
ATOM 1392 O O . GLY A 1 199 ? -7.481 21.547 -21.938 1.00 56.31 199 GLY A O 1
ATOM 1393 N N . GLY A 1 200 ? -7.812 23.745 -21.608 1.00 54.00 200 GLY A N 1
ATOM 1394 C CA . GLY A 1 200 ? -9.198 23.655 -21.159 1.00 54.00 200 GLY A CA 1
ATOM 1395 C C . GLY A 1 200 ? -10.158 24.072 -22.272 1.00 54.00 200 GLY A C 1
ATOM 1396 O O . GLY A 1 200 ? -9.978 25.123 -22.882 1.00 54.00 200 GLY A O 1
ATOM 1397 N N . GLY A 1 201 ? -11.205 23.277 -22.501 1.00 56.41 201 GLY A N 1
ATOM 1398 C CA . GLY A 1 201 ? -12.402 23.739 -23.203 1.00 56.41 201 GLY A CA 1
ATOM 1399 C C . GLY A 1 201 ? -13.035 22.717 -24.142 1.00 56.41 201 GLY A C 1
ATOM 1400 O O . GLY A 1 201 ? -12.523 22.463 -25.224 1.00 56.41 201 GLY A O 1
ATOM 1401 N N . ARG A 1 202 ? -14.234 22.246 -23.795 1.00 55.31 202 ARG A N 1
ATOM 1402 C CA . ARG A 1 202 ? -15.490 22.777 -24.357 1.00 55.31 202 ARG A CA 1
ATOM 1403 C C . ARG A 1 202 ? -16.673 21.969 -23.834 1.00 55.31 202 ARG A C 1
ATOM 1405 O O . ARG A 1 202 ? -16.768 20.770 -24.063 1.00 55.31 202 ARG A O 1
ATOM 1412 N N . GLY A 1 203 ? -17.592 22.672 -23.180 1.00 59.16 203 GLY A N 1
ATOM 1413 C CA . GLY A 1 203 ? -18.970 22.224 -23.058 1.00 59.16 203 GLY A CA 1
ATOM 1414 C C . GLY A 1 203 ? -19.654 22.229 -24.426 1.00 59.16 203 GLY A C 1
ATOM 1415 O O . GLY A 1 203 ? -19.386 23.089 -25.268 1.00 59.16 203 GLY A O 1
ATOM 1416 N N . GLY A 1 204 ? -20.545 21.267 -24.621 1.00 58.62 204 GLY A N 1
ATOM 1417 C CA . GLY A 1 204 ? -21.492 21.199 -25.722 1.00 58.62 204 GLY A CA 1
ATOM 1418 C C . GLY A 1 204 ? -22.832 20.769 -25.146 1.00 58.62 204 GLY A C 1
ATOM 1419 O O . GLY A 1 204 ? -22.877 19.825 -24.362 1.00 58.62 204 GLY A O 1
ATOM 1420 N N . ARG A 1 205 ? -23.852 21.563 -25.463 1.00 57.69 205 ARG A N 1
ATOM 1421 C CA . ARG A 1 205 ? -25.262 21.384 -25.110 1.00 57.69 205 ARG A CA 1
ATOM 1422 C C . ARG A 1 205 ? -25.849 20.113 -25.705 1.00 57.69 205 ARG A C 1
ATOM 1424 O O . ARG A 1 205 ? -25.344 19.702 -26.773 1.00 57.69 205 ARG A O 1
#

Mean predicted aligned error: 16.78 Å

Foldseek 3Di:
DDDDDDDDDDDDDDDDPPPDDPPDDQPPLLVLLVVLLVLLLVQCPDDCSVVLLLVLQCVLLVDDSVVLVVCCVVLVDGSLLLQLLSLVCVQLVNPDDSVRLSVCVVVVDGSSRSVVVCVVVVSHDPVSSVSSSVSSNSSSVSSVVVVVVVVVVVVPPPDDPDDDDDDDDDDDDDDDDDDDDDDDDDDDDDDDDDDDDDDDDDDDD

Sequence (205 aa):
MDFFTGQRMLIGLGLLALAAALAGAGEPVARELQAAAAAVNQESRDPGGPSHVVTALAALFDLGAETIESERAATGLGFGEIAIAHAIVEATGGARTFQQVVAMKQSGLGWGQVVHALHNEGVIDQEHLGPIVSQARRTAAVAGALREAAATSKGKGRGETASSEARAGRDAGESPGLPVVPPEGVGHGQGRGGGTGQGGGRGGR

Radius of gyration: 29.79 Å; Cα contacts (8 Å, |Δi|>4): 155; chains: 1; bounding box: 85×59×81 Å